Protein AF-A0A7S3P8G2-F1 (afdb_monomer_lite)

Organism: NCBI:txid265554

Sequence (188 aa):
MFYLLSFLLLAFAVLSEARMPFFGKRKEYTPLVFFTVPKGLMPECDAVEKAVRDVEKELGVRVERLDILRNPTAEAAMSLLTNKSPPFLYHRESCQTVHIPPATGEASAASVVPTYVDKDRLRAWATGRYLSPQVGKAKVKPPQVISQDGTAMEQDELLEDLSLTPLQRKGKEAIKERTEKRANNKKS

Foldseek 3Di:
DPVVVVVVVVVVVVVVPCPPPPPPPDPDDAQKEWEAAPPPPDVLRVLVVVLLVVLCVVVVGDYHYDHVVVDVVSVVVVVVLDPDDDRKMAGNPLRDIDDQDDPDDPDDPPDPPDRDDDSVQSNCSNVSHDDDDCPDPPPPVPPPPPCPVDPPVVVVVVVVCVVDDPVVNVVVVVVVVVVVVVVVVVVD

Structure (mmCIF, N/CA/C/O backbone):
data_AF-A0A7S3P8G2-F1
#
_entry.id   AF-A0A7S3P8G2-F1
#
loop_
_atom_site.group_PDB
_atom_site.id
_atom_site.type_symbol
_atom_site.label_atom_id
_atom_site.label_alt_id
_atom_site.label_comp_id
_atom_site.label_asym_id
_atom_site.label_entity_id
_atom_site.label_seq_id
_atom_site.pdbx_PDB_ins_code
_atom_site.Cartn_x
_atom_site.Cartn_y
_atom_site.Cartn_z
_atom_site.occupancy
_atom_site.B_iso_or_equiv
_atom_site.auth_seq_id
_atom_site.auth_comp_id
_atom_site.auth_asym_id
_atom_site.auth_atom_id
_atom_site.pdbx_PDB_model_num
ATOM 1 N N . MET A 1 1 ? -5.278 8.373 -66.369 1.00 56.53 1 MET A N 1
ATOM 2 C CA . MET A 1 1 ? -6.281 8.006 -65.342 1.00 56.53 1 MET A CA 1
ATOM 3 C C . MET A 1 1 ? -5.742 7.099 -64.220 1.00 56.53 1 MET A C 1
ATOM 5 O O . MET A 1 1 ? -6.484 6.827 -63.291 1.00 56.53 1 MET A O 1
ATOM 9 N N . PHE A 1 2 ? -4.465 6.678 -64.239 1.00 53.38 2 PHE A N 1
ATOM 10 C CA . PHE A 1 2 ? -3.873 5.820 -63.192 1.00 53.38 2 PHE A CA 1
ATOM 11 C C . PHE A 1 2 ? -3.182 6.580 -62.042 1.00 53.38 2 PHE A C 1
ATOM 13 O O . PHE A 1 2 ? -3.038 6.045 -60.949 1.00 53.38 2 PHE A O 1
ATOM 20 N N . TYR A 1 3 ? -2.818 7.851 -62.237 1.00 48.41 3 TYR A N 1
ATOM 21 C CA . TYR A 1 3 ? -2.121 8.645 -61.212 1.00 48.41 3 TYR A CA 1
ATOM 22 C C . TYR A 1 3 ? -3.033 9.166 -60.088 1.00 48.41 3 TYR A C 1
ATOM 24 O O . TYR A 1 3 ? -2.563 9.418 -58.983 1.00 48.41 3 TYR A O 1
ATOM 32 N N . LEU A 1 4 ? -4.342 9.270 -60.336 1.00 53.16 4 LEU A N 1
ATOM 33 C CA . LEU A 1 4 ? -5.310 9.769 -59.350 1.00 53.16 4 LEU A CA 1
ATOM 34 C C . LEU A 1 4 ? -5.660 8.705 -58.292 1.00 53.16 4 LEU A C 1
ATOM 36 O O . LEU A 1 4 ? -5.883 9.038 -57.133 1.00 53.16 4 LEU A O 1
ATOM 40 N N . LEU A 1 5 ? -5.613 7.418 -58.664 1.00 52.50 5 LEU A N 1
ATOM 41 C CA . LEU A 1 5 ? -5.810 6.299 -57.734 1.00 52.50 5 LEU A CA 1
ATOM 42 C C . LEU A 1 5 ? -4.601 6.099 -56.801 1.00 52.50 5 LEU A C 1
ATOM 44 O O . LEU A 1 5 ? -4.766 5.760 -55.632 1.00 52.50 5 LEU A O 1
ATOM 48 N N . SER A 1 6 ? -3.388 6.354 -57.305 1.00 54.91 6 SER A N 1
ATOM 49 C CA . SER A 1 6 ? -2.147 6.238 -56.528 1.00 54.91 6 SER A CA 1
ATOM 50 C C . SER A 1 6 ? -2.045 7.290 -55.422 1.00 54.91 6 SER A C 1
ATOM 52 O O . SER A 1 6 ? -1.529 6.992 -54.348 1.00 54.91 6 SER A O 1
ATOM 54 N N . PHE A 1 7 ? -2.542 8.508 -55.657 1.00 53.94 7 PHE A N 1
ATOM 55 C CA . PHE A 1 7 ? -2.542 9.567 -54.643 1.00 53.94 7 PHE A CA 1
ATOM 56 C C . PHE A 1 7 ? -3.573 9.314 -53.532 1.00 53.94 7 PHE A C 1
ATOM 58 O O . PHE A 1 7 ? -3.319 9.630 -52.371 1.00 53.94 7 PHE A O 1
ATOM 65 N N . LEU A 1 8 ? -4.706 8.680 -53.860 1.00 53.62 8 LEU A N 1
ATOM 66 C CA . LEU A 1 8 ? -5.744 8.338 -52.882 1.00 53.62 8 LEU A CA 1
ATOM 67 C C . LEU A 1 8 ? -5.296 7.220 -51.918 1.00 53.62 8 LEU A C 1
ATOM 69 O O . LEU A 1 8 ? -5.614 7.256 -50.731 1.00 53.62 8 LEU A O 1
ATOM 73 N N . LEU A 1 9 ? -4.519 6.250 -52.410 1.00 52.66 9 LEU A N 1
ATOM 74 C CA . LEU A 1 9 ? -3.970 5.151 -51.605 1.00 52.66 9 LEU A CA 1
ATOM 75 C C . LEU A 1 9 ? -2.827 5.596 -50.678 1.00 52.66 9 LEU A C 1
ATOM 77 O O . LEU A 1 9 ? -2.731 5.104 -49.555 1.00 52.66 9 LEU A O 1
ATOM 81 N N . LEU A 1 10 ? -2.003 6.565 -51.095 1.00 52.03 10 LEU A N 1
ATOM 82 C CA . LEU A 1 10 ? -0.942 7.102 -50.235 1.00 52.03 10 LEU A CA 1
ATOM 83 C C . LEU A 1 10 ? -1.508 7.935 -49.070 1.00 52.03 10 LEU A C 1
ATOM 85 O O . LEU A 1 10 ? -0.966 7.904 -47.967 1.00 52.03 10 LEU A O 1
ATOM 89 N N . ALA A 1 11 ? -2.635 8.625 -49.282 1.00 53.59 11 ALA A N 1
ATOM 90 C CA . ALA A 1 11 ? -3.314 9.372 -48.224 1.00 53.59 11 ALA A CA 1
ATOM 91 C C . ALA A 1 11 ? -3.884 8.450 -47.127 1.00 53.59 11 ALA A C 1
ATOM 93 O O . ALA A 1 11 ? -3.810 8.786 -45.948 1.00 53.59 11 ALA A O 1
ATOM 94 N N . PHE A 1 12 ? -4.380 7.258 -47.481 1.00 50.50 12 PHE A N 1
ATOM 95 C CA . PHE A 1 12 ? -4.864 6.284 -46.494 1.00 50.50 12 PHE A CA 1
ATOM 96 C C . PHE A 1 12 ? -3.740 5.621 -45.684 1.00 50.50 12 PHE A C 1
ATOM 98 O O . PHE A 1 12 ? -3.949 5.294 -44.517 1.00 50.50 12 PHE A O 1
ATOM 105 N N . ALA A 1 13 ? -2.543 5.465 -46.257 1.00 50.56 13 ALA A N 1
ATOM 106 C CA . ALA A 1 13 ? -1.407 4.880 -45.545 1.00 50.56 13 ALA A CA 1
ATOM 107 C C . ALA A 1 13 ? -0.827 5.827 -44.476 1.00 50.56 13 ALA A C 1
ATOM 109 O O . ALA A 1 13 ? -0.497 5.380 -43.380 1.00 50.56 13 ALA A O 1
ATOM 110 N N . VAL A 1 14 ? -0.777 7.139 -44.741 1.00 50.22 14 VAL A N 1
ATOM 111 C CA . VAL A 1 14 ? -0.259 8.133 -43.775 1.00 50.22 14 VAL A CA 1
ATOM 112 C C . VAL A 1 14 ? -1.254 8.413 -42.637 1.00 50.22 14 VAL A C 1
ATOM 114 O O . VAL A 1 14 ? -0.856 8.734 -41.519 1.00 50.22 14 VAL A O 1
ATOM 117 N N . LEU A 1 15 ? -2.556 8.217 -42.866 1.00 47.53 15 LEU A N 1
ATOM 118 C CA . LEU A 1 15 ? -3.582 8.340 -41.823 1.00 47.53 15 LEU A CA 1
ATOM 119 C C . LEU A 1 15 ? -3.613 7.161 -40.836 1.00 47.53 15 LEU A C 1
ATOM 121 O O . LEU A 1 15 ? -4.211 7.291 -39.769 1.00 47.53 15 LEU A O 1
ATOM 125 N N . SER A 1 16 ? -2.950 6.038 -41.138 1.00 48.06 16 SER A N 1
ATOM 126 C CA . SER A 1 16 ? -2.936 4.870 -40.247 1.00 48.06 16 SER A CA 1
ATOM 127 C C . SER A 1 16 ? -1.869 4.934 -39.142 1.00 48.06 16 SER A C 1
ATOM 129 O O . SER A 1 16 ? -1.943 4.154 -38.192 1.00 48.06 16 SER A O 1
ATOM 131 N N . GLU A 1 17 ? -0.915 5.870 -39.215 1.00 48.25 17 GLU A N 1
ATOM 132 C CA . GLU A 1 17 ? 0.069 6.128 -38.146 1.00 48.25 17 GLU A CA 1
ATOM 133 C C . GLU A 1 17 ? -0.311 7.301 -37.233 1.00 48.25 17 GLU A C 1
ATOM 135 O O . GLU A 1 17 ? 0.308 7.513 -36.188 1.00 48.25 17 GLU A O 1
ATOM 140 N N . ALA A 1 18 ? -1.400 8.011 -37.537 1.00 46.69 18 ALA A N 1
ATOM 141 C CA . ALA A 1 18 ? -2.007 8.955 -36.609 1.00 46.69 18 ALA A CA 1
ATOM 142 C C . ALA A 1 18 ? -2.811 8.187 -35.546 1.00 46.69 18 ALA A C 1
ATOM 144 O O . ALA A 1 18 ? -4.042 8.185 -35.523 1.00 46.69 18 ALA A O 1
ATOM 145 N N . ARG A 1 19 ? -2.098 7.508 -34.642 1.00 45.03 19 ARG A N 1
ATOM 146 C CA . ARG A 1 19 ? -2.653 6.933 -33.415 1.00 45.03 19 ARG A CA 1
ATOM 147 C C . ARG A 1 19 ? -3.221 8.089 -32.590 1.00 45.03 19 ARG A C 1
ATOM 149 O O . ARG A 1 19 ? -2.491 8.736 -31.846 1.00 45.03 19 ARG A O 1
ATOM 156 N N . MET A 1 20 ? -4.506 8.397 -32.782 1.00 44.28 20 MET A N 1
ATOM 157 C CA . MET A 1 20 ? -5.179 9.513 -32.119 1.00 44.28 20 MET A CA 1
ATOM 158 C C . MET A 1 20 ? -4.933 9.440 -30.599 1.00 44.28 20 MET A C 1
ATOM 160 O O . MET A 1 20 ? -5.398 8.490 -29.963 1.00 44.28 20 MET A O 1
ATOM 164 N N . PRO A 1 21 ? -4.268 10.433 -29.977 1.00 51.19 21 PRO A N 1
ATOM 165 C CA . PRO A 1 21 ? -4.026 10.440 -28.531 1.00 51.19 21 PRO A CA 1
ATOM 166 C C . PRO A 1 21 ? -5.311 10.667 -27.709 1.00 51.19 21 PRO A C 1
ATOM 168 O O . PRO A 1 21 ? -5.283 10.645 -26.481 1.00 51.19 21 PRO A O 1
ATOM 171 N N . PHE A 1 22 ? -6.457 10.856 -28.371 1.00 49.06 22 PHE A N 1
ATOM 172 C CA . PHE A 1 22 ? -7.716 11.279 -27.758 1.00 49.06 22 PHE A CA 1
ATOM 173 C C . PHE A 1 22 ? -8.642 10.147 -27.290 1.00 49.06 22 PHE A C 1
ATOM 175 O O . PHE A 1 22 ? -9.605 10.423 -26.582 1.00 49.06 22 PHE A O 1
ATOM 182 N N . PHE A 1 23 ? -8.335 8.880 -27.591 1.00 49.91 23 PHE A N 1
ATOM 183 C CA . PHE A 1 23 ? -9.044 7.722 -27.016 1.00 49.91 23 PHE A CA 1
ATOM 184 C C . PHE A 1 23 ? -8.297 7.076 -25.839 1.00 49.91 23 PHE A C 1
ATOM 186 O O . PHE A 1 23 ? -8.595 5.948 -25.438 1.00 49.91 23 PHE A O 1
ATOM 193 N N . GLY A 1 24 ? -7.340 7.788 -25.239 1.00 52.75 24 GLY A N 1
ATOM 194 C CA . GLY A 1 24 ? -6.880 7.447 -23.900 1.00 52.75 24 GLY A CA 1
ATOM 195 C C . GLY A 1 24 ? -8.055 7.616 -22.944 1.00 52.75 24 GLY A C 1
ATOM 196 O O . GLY A 1 24 ? -8.483 8.742 -22.701 1.00 52.75 24 GLY A O 1
ATOM 197 N N . LYS A 1 25 ? -8.607 6.508 -22.428 1.00 60.28 25 LYS A N 1
ATOM 198 C CA . LYS A 1 25 ? -9.563 6.533 -21.312 1.00 60.28 25 LYS A CA 1
ATOM 199 C C . LYS A 1 25 ? -9.013 7.527 -20.293 1.00 60.28 25 LYS A C 1
ATOM 201 O O . LYS A 1 25 ? -7.895 7.324 -19.814 1.00 60.28 25 LYS A O 1
ATOM 206 N N . ARG A 1 26 ? -9.736 8.626 -20.036 1.00 58.56 26 ARG A N 1
ATOM 207 C CA . ARG A 1 26 ? -9.359 9.592 -18.995 1.00 58.56 26 ARG A CA 1
ATOM 208 C C . ARG A 1 26 ? -9.003 8.766 -17.767 1.00 58.56 26 ARG A C 1
ATOM 210 O O . ARG A 1 26 ? -9.791 7.888 -17.414 1.00 58.56 26 ARG A O 1
ATOM 217 N N . LYS A 1 27 ? -7.797 8.953 -17.217 1.00 68.88 27 LYS A N 1
ATOM 218 C CA . LYS A 1 27 ? -7.349 8.200 -16.042 1.00 68.88 27 LYS A CA 1
ATOM 219 C C . LYS A 1 27 ? -8.374 8.456 -14.948 1.00 68.88 27 LYS A C 1
ATOM 221 O O . LYS A 1 27 ? -8.447 9.555 -14.408 1.00 68.88 27 LYS A O 1
ATOM 226 N N . GLU A 1 28 ? -9.235 7.471 -14.744 1.00 80.31 28 GLU A N 1
ATOM 227 C CA . GLU A 1 28 ? -10.268 7.511 -13.731 1.00 80.31 28 GLU A CA 1
ATOM 228 C C . GLU A 1 28 ? -9.546 7.591 -12.395 1.00 80.31 28 GLU A C 1
ATOM 230 O O . GLU A 1 28 ? -8.634 6.804 -12.134 1.00 80.31 28 GLU A O 1
ATOM 235 N N . TYR A 1 29 ? -9.881 8.608 -11.609 1.00 85.94 29 TYR A N 1
ATOM 236 C CA . TYR A 1 29 ? -9.255 8.799 -10.316 1.00 85.94 29 TYR A CA 1
ATOM 237 C C . TYR A 1 29 ? -9.530 7.574 -9.443 1.00 85.94 29 TYR A C 1
ATOM 239 O O . TYR A 1 29 ? -10.685 7.216 -9.218 1.00 85.94 29 TYR A O 1
ATOM 247 N N . THR A 1 30 ? -8.469 6.939 -8.948 1.00 90.06 30 THR A N 1
ATOM 248 C CA . THR A 1 30 ? -8.574 5.855 -7.972 1.00 90.06 30 THR A CA 1
ATOM 249 C C . THR A 1 30 ? -7.897 6.273 -6.672 1.00 90.06 30 THR A C 1
ATOM 251 O O . THR A 1 30 ? -6.741 6.714 -6.702 1.00 90.06 30 THR A O 1
ATOM 254 N N . PRO A 1 31 ? -8.567 6.109 -5.519 1.00 93.38 31 PRO A N 1
ATOM 255 C CA . PRO A 1 31 ? -7.969 6.435 -4.230 1.00 93.38 31 PRO A CA 1
ATOM 256 C C . PRO A 1 31 ? -6.872 5.436 -3.832 1.00 93.38 31 PRO A C 1
ATOM 258 O O . PRO A 1 31 ? -6.008 5.764 -3.023 1.00 93.38 31 PRO A O 1
ATOM 261 N N . LEU A 1 32 ? -6.880 4.232 -4.407 1.00 96.38 32 LEU A N 1
ATOM 262 C CA . LEU A 1 32 ? -5.935 3.162 -4.108 1.00 96.38 32 LEU A CA 1
ATOM 263 C C . LEU A 1 32 ? -4.746 3.201 -5.065 1.00 96.38 32 LEU A C 1
ATOM 265 O O . LEU A 1 32 ? -4.921 3.110 -6.281 1.00 96.38 32 LEU A O 1
ATOM 269 N N . VAL A 1 33 ? -3.542 3.290 -4.504 1.00 96.06 33 VAL A N 1
ATOM 270 C CA . VAL A 1 33 ? -2.281 3.332 -5.246 1.00 96.06 33 VAL A CA 1
ATOM 271 C C . VAL A 1 33 ? -1.364 2.213 -4.763 1.00 96.06 33 VAL A C 1
ATOM 273 O O . VAL A 1 33 ? -1.131 2.057 -3.565 1.00 96.06 33 VAL A O 1
ATOM 276 N N . PHE A 1 34 ? -0.817 1.451 -5.704 1.00 96.19 34 PHE A N 1
ATOM 277 C CA . PHE A 1 34 ? 0.171 0.408 -5.465 1.00 96.19 34 PHE A CA 1
ATOM 278 C C . PHE A 1 34 ? 1.471 0.739 -6.198 1.00 96.19 34 PHE A C 1
ATOM 280 O O . PHE A 1 34 ? 1.532 0.696 -7.428 1.00 96.19 34 PHE A O 1
ATOM 287 N N . PHE A 1 35 ? 2.511 1.055 -5.432 1.00 95.69 35 PHE A N 1
ATOM 288 C CA . PHE A 1 35 ? 3.869 1.236 -5.925 1.00 95.69 35 PHE A CA 1
ATOM 289 C C . PHE A 1 35 ? 4.570 -0.121 -5.996 1.00 95.69 35 PHE A C 1
ATOM 291 O O . PHE A 1 35 ? 4.695 -0.832 -4.993 1.00 95.69 35 PHE A O 1
ATOM 298 N N . THR A 1 36 ? 4.998 -0.480 -7.200 1.00 95.06 36 THR A N 1
ATOM 299 C CA . THR A 1 36 ? 5.516 -1.807 -7.535 1.00 95.06 36 THR A CA 1
ATOM 300 C C . THR A 1 36 ? 6.716 -1.711 -8.476 1.00 95.06 36 THR A C 1
ATOM 302 O O . THR A 1 36 ? 7.110 -0.625 -8.901 1.00 95.06 36 THR A O 1
ATOM 305 N N . VAL A 1 37 ? 7.290 -2.862 -8.804 1.00 94.12 37 VAL A N 1
ATOM 306 C CA . VAL A 1 37 ? 8.362 -3.037 -9.790 1.00 94.12 37 VAL A CA 1
ATOM 307 C C . VAL A 1 37 ? 7.903 -4.021 -10.875 1.00 94.12 37 VAL A C 1
ATOM 309 O O . VAL A 1 37 ? 6.893 -4.712 -10.691 1.00 94.12 37 VAL A O 1
ATOM 312 N N . PRO A 1 38 ? 8.610 -4.126 -12.015 1.00 93.50 38 PRO A N 1
ATOM 313 C CA . PRO A 1 38 ? 8.310 -5.129 -13.023 1.00 93.50 38 PRO A CA 1
ATOM 314 C C . PRO A 1 38 ? 8.306 -6.544 -12.431 1.00 93.50 38 PRO A C 1
ATOM 316 O O . PRO A 1 38 ? 9.123 -6.885 -11.574 1.00 93.50 38 PRO A O 1
ATOM 319 N N . LYS A 1 39 ? 7.396 -7.382 -12.933 1.00 90.81 39 LYS A N 1
ATOM 320 C CA . LYS A 1 39 ? 7.248 -8.775 -12.491 1.00 90.81 39 LYS A CA 1
ATOM 321 C C . LYS A 1 39 ? 8.555 -9.550 -12.610 1.00 90.81 39 LYS A C 1
ATOM 323 O O . LYS A 1 39 ? 9.276 -9.382 -13.594 1.00 90.81 39 LYS A O 1
ATOM 328 N N . GLY A 1 40 ? 8.819 -10.426 -11.646 1.00 88.25 40 GLY A N 1
ATOM 329 C CA . GLY A 1 40 ? 10.033 -11.238 -11.595 1.00 88.25 40 GLY A CA 1
ATOM 330 C C . GLY A 1 40 ? 11.273 -10.507 -11.077 1.00 88.25 40 GLY A C 1
ATOM 331 O O . GLY A 1 40 ? 12.301 -11.153 -10.900 1.00 88.25 40 GLY A O 1
ATOM 332 N N . LEU A 1 41 ? 11.196 -9.196 -10.811 1.00 88.69 41 LEU A N 1
ATOM 333 C CA . LEU A 1 41 ? 12.306 -8.444 -10.219 1.00 88.69 41 LEU A CA 1
ATOM 334 C C . LEU A 1 41 ? 12.311 -8.537 -8.688 1.00 88.69 41 LEU A C 1
ATOM 336 O O . LEU A 1 41 ? 13.376 -8.660 -8.092 1.00 88.69 41 LEU A O 1
ATOM 340 N N . MET A 1 42 ? 11.131 -8.513 -8.057 1.00 87.69 42 MET A N 1
ATOM 341 C CA . MET A 1 42 ? 10.971 -8.707 -6.611 1.00 87.69 42 MET A CA 1
ATOM 342 C C . MET A 1 42 ? 9.826 -9.689 -6.325 1.00 87.69 42 MET A C 1
ATOM 344 O O . MET A 1 42 ? 8.670 -9.361 -6.624 1.00 87.69 42 MET A O 1
ATOM 348 N N . PRO A 1 43 ? 10.099 -10.865 -5.729 1.00 87.94 43 PRO A N 1
ATOM 349 C CA . PRO A 1 43 ? 9.065 -11.857 -5.430 1.00 87.94 43 PRO A CA 1
ATOM 350 C C . PRO A 1 43 ? 8.024 -11.335 -4.429 1.00 87.94 43 PRO A C 1
ATOM 352 O O . PRO A 1 43 ? 6.855 -11.721 -4.496 1.00 87.94 43 PRO A O 1
ATOM 355 N N . GLU A 1 44 ? 8.406 -10.410 -3.545 1.00 88.62 44 GLU A N 1
ATOM 356 C CA . GLU A 1 44 ? 7.493 -9.741 -2.620 1.00 88.62 44 GLU A CA 1
ATOM 357 C C . GLU A 1 44 ? 6.451 -8.924 -3.387 1.00 88.62 44 GLU A C 1
ATOM 359 O O . GLU A 1 44 ? 5.263 -8.991 -3.081 1.00 88.62 44 GLU A O 1
ATOM 364 N N . CYS A 1 45 ? 6.868 -8.185 -4.421 1.00 91.25 45 CYS A N 1
ATOM 365 C CA . CYS A 1 45 ? 5.949 -7.392 -5.237 1.00 91.25 45 CYS A CA 1
ATOM 366 C C . CYS A 1 45 ? 4.959 -8.279 -5.994 1.00 91.25 45 CYS A C 1
ATOM 368 O O . CYS A 1 45 ? 3.777 -7.943 -6.063 1.00 91.25 45 CYS A O 1
ATOM 370 N N . ASP A 1 46 ? 5.405 -9.432 -6.497 1.00 91.88 46 ASP A N 1
ATOM 371 C CA . ASP A 1 46 ? 4.540 -10.396 -7.183 1.00 91.88 46 ASP A CA 1
ATOM 372 C C . ASP A 1 46 ? 3.525 -11.050 -6.227 1.00 91.88 46 ASP A C 1
ATOM 374 O O . ASP A 1 46 ? 2.348 -11.215 -6.574 1.00 91.88 46 ASP A O 1
ATOM 378 N N . ALA A 1 47 ? 3.944 -11.374 -4.999 1.00 91.12 47 ALA A N 1
ATOM 379 C CA . ALA A 1 47 ? 3.057 -11.895 -3.960 1.00 91.12 47 ALA A CA 1
ATOM 380 C C . ALA A 1 47 ? 1.979 -10.870 -3.567 1.00 91.12 47 ALA A C 1
ATOM 382 O O . ALA A 1 47 ? 0.794 -11.207 -3.472 1.00 91.12 47 ALA A O 1
ATOM 383 N N . VAL A 1 48 ? 2.376 -9.607 -3.394 1.00 93.00 48 VAL A N 1
ATOM 384 C CA . VAL A 1 48 ? 1.460 -8.506 -3.070 1.00 93.00 48 VAL A CA 1
ATOM 385 C C . VAL A 1 48 ? 0.528 -8.199 -4.235 1.00 93.00 48 VAL A C 1
ATOM 387 O O . VAL A 1 48 ? -0.673 -8.078 -4.021 1.00 93.00 48 VAL A O 1
ATOM 390 N N . GLU A 1 49 ? 1.024 -8.167 -5.472 1.00 94.75 49 GLU A N 1
ATOM 391 C CA . GLU A 1 49 ? 0.212 -7.985 -6.682 1.00 94.75 49 GLU A CA 1
ATOM 392 C C . GLU A 1 49 ? -0.878 -9.060 -6.792 1.00 94.75 49 GLU A C 1
ATOM 394 O O . GLU A 1 49 ? -2.020 -8.755 -7.145 1.00 94.75 49 GLU A O 1
ATOM 399 N N . LYS A 1 50 ? -0.562 -10.318 -6.457 1.00 94.44 50 LYS A N 1
ATOM 400 C CA . LYS A 1 50 ? -1.560 -11.395 -6.410 1.00 94.44 50 LYS A CA 1
ATOM 401 C C . LYS A 1 50 ? -2.631 -11.120 -5.351 1.00 94.44 50 LYS A C 1
ATOM 403 O O . LYS A 1 50 ? -3.816 -11.225 -5.654 1.00 94.44 50 LYS A O 1
ATOM 408 N N . ALA A 1 51 ? -2.233 -10.734 -4.141 1.00 94.00 51 ALA A N 1
ATOM 409 C CA . ALA A 1 51 ? -3.171 -10.438 -3.063 1.00 94.00 51 ALA A CA 1
ATOM 410 C C . ALA A 1 51 ? -4.039 -9.198 -3.355 1.00 94.00 51 ALA A C 1
ATOM 412 O O . ALA A 1 51 ? -5.240 -9.216 -3.099 1.00 94.00 51 ALA A O 1
ATOM 413 N N . VAL A 1 52 ? -3.467 -8.150 -3.954 1.00 95.38 52 VAL A N 1
ATOM 414 C CA . VAL A 1 52 ? -4.195 -6.947 -4.383 1.00 95.38 52 VAL A CA 1
ATOM 415 C C . VAL A 1 52 ? -5.229 -7.293 -5.454 1.00 95.38 52 VAL A C 1
ATOM 417 O O . VAL A 1 52 ? -6.363 -6.837 -5.360 1.00 95.38 52 VAL A O 1
ATOM 420 N N . ARG A 1 53 ? -4.892 -8.149 -6.430 1.00 96.44 53 ARG A N 1
ATOM 421 C CA . ARG A 1 53 ? -5.857 -8.625 -7.440 1.00 96.44 53 ARG A CA 1
ATOM 422 C C . ARG A 1 53 ? -7.023 -9.396 -6.830 1.00 96.44 53 ARG A C 1
ATOM 424 O O . ARG A 1 53 ? -8.140 -9.281 -7.329 1.00 96.44 53 ARG A O 1
ATOM 431 N N . ASP A 1 54 ? -6.771 -10.200 -5.798 1.00 95.88 54 ASP A N 1
ATOM 432 C CA . ASP A 1 54 ? -7.837 -10.902 -5.077 1.00 95.88 54 ASP A CA 1
ATOM 433 C C . ASP A 1 54 ? -8.789 -9.885 -4.422 1.00 95.88 54 ASP A C 1
ATOM 435 O O . ASP A 1 54 ? -10.002 -9.994 -4.583 1.00 95.88 54 ASP A O 1
ATOM 439 N N . VAL A 1 55 ? -8.245 -8.851 -3.767 1.00 95.19 55 VAL A N 1
ATOM 440 C CA . VAL A 1 55 ? -9.028 -7.789 -3.106 1.00 95.19 55 VAL A CA 1
ATOM 441 C C . VAL A 1 55 ? -9.781 -6.903 -4.108 1.00 95.19 55 VAL A C 1
ATOM 443 O O . VAL A 1 55 ? -10.937 -6.566 -3.867 1.00 95.19 55 VAL A O 1
ATOM 446 N N . GLU A 1 56 ? -9.181 -6.561 -5.253 1.00 95.06 56 GLU A N 1
ATOM 447 C CA . GLU A 1 56 ? -9.860 -5.833 -6.339 1.00 95.06 56 GLU A CA 1
ATOM 448 C C . GLU A 1 56 ? -11.094 -6.589 -6.841 1.00 95.06 56 GLU A C 1
ATOM 450 O O . GLU A 1 56 ? -12.148 -5.989 -7.044 1.00 95.06 56 GLU A O 1
ATOM 455 N N . LYS A 1 57 ? -10.976 -7.912 -7.015 1.00 96.50 57 LYS A N 1
ATOM 456 C CA . LYS A 1 57 ? -12.098 -8.766 -7.427 1.00 96.50 57 LYS A CA 1
ATOM 457 C C . LYS A 1 57 ? -13.154 -8.895 -6.335 1.00 96.50 57 LYS A C 1
ATOM 459 O O . LYS A 1 57 ? -14.336 -8.882 -6.651 1.00 96.50 57 LYS A O 1
ATOM 464 N N . GLU A 1 58 ? -12.728 -9.039 -5.081 1.00 95.81 58 GLU A N 1
ATOM 465 C CA . GLU A 1 58 ? -13.620 -9.197 -3.929 1.00 95.81 58 GLU A CA 1
ATOM 466 C C . GLU A 1 58 ? -14.463 -7.937 -3.683 1.00 95.81 58 GLU A C 1
ATOM 468 O O . GLU A 1 58 ? -15.664 -8.037 -3.453 1.00 95.81 58 GLU A O 1
ATOM 473 N N . LEU A 1 59 ? -13.846 -6.754 -3.756 1.00 94.00 59 LEU A N 1
ATOM 474 C CA . LEU A 1 59 ? -14.492 -5.481 -3.422 1.00 94.00 59 LEU A CA 1
ATOM 475 C C . LEU A 1 59 ? -14.992 -4.696 -4.645 1.00 94.00 59 LEU A C 1
ATOM 477 O O . LEU A 1 59 ? -15.646 -3.670 -4.481 1.00 94.00 59 LEU A O 1
ATOM 481 N N . GLY A 1 60 ? -14.666 -5.131 -5.866 1.00 93.12 60 GLY A N 1
ATOM 482 C CA . GLY A 1 60 ? -15.018 -4.414 -7.096 1.00 93.12 60 GLY A CA 1
ATOM 483 C C . GLY A 1 60 ? -14.317 -3.057 -7.247 1.00 93.12 60 GLY A C 1
ATOM 484 O O . GLY A 1 60 ? -14.802 -2.188 -7.969 1.00 93.12 60 GLY A O 1
ATOM 485 N N . VAL A 1 61 ? -13.188 -2.858 -6.561 1.00 92.75 61 VAL A N 1
ATOM 486 C CA . VAL A 1 61 ? -12.403 -1.614 -6.590 1.00 92.75 61 VAL A CA 1
ATOM 487 C C . VAL A 1 61 ? -11.281 -1.692 -7.622 1.00 92.75 61 VAL A C 1
ATOM 489 O O . VAL A 1 61 ? -10.841 -2.774 -8.009 1.00 92.75 61 VAL A O 1
ATOM 492 N N . ARG A 1 62 ? -10.786 -0.532 -8.063 1.00 93.38 62 ARG A N 1
ATOM 493 C CA . ARG A 1 62 ? -9.615 -0.430 -8.944 1.00 93.38 62 ARG A CA 1
ATOM 494 C C . ARG A 1 62 ? -8.424 0.141 -8.191 1.00 93.38 62 ARG A C 1
ATOM 496 O O . ARG A 1 62 ? -8.566 1.139 -7.487 1.00 93.38 62 ARG A O 1
ATOM 503 N N . VAL A 1 63 ? -7.256 -0.458 -8.397 1.00 95.44 63 VAL A N 1
ATOM 504 C CA . VAL A 1 63 ? -5.982 0.013 -7.851 1.00 95.44 63 VAL A CA 1
ATOM 505 C C . VAL A 1 63 ? -5.090 0.527 -8.976 1.00 95.44 63 VAL A C 1
ATOM 507 O O . VAL A 1 63 ? -4.789 -0.186 -9.941 1.00 95.44 63 VAL A O 1
ATOM 510 N N . GLU A 1 64 ? -4.632 1.771 -8.840 1.00 95.00 64 GLU A N 1
ATOM 511 C CA . GLU A 1 64 ? -3.632 2.358 -9.728 1.00 95.00 64 GLU A CA 1
ATOM 512 C C . GLU A 1 64 ? -2.257 1.772 -9.412 1.00 95.00 64 GLU A C 1
ATOM 514 O O . GLU A 1 64 ? -1.751 1.888 -8.298 1.00 95.00 64 GLU A O 1
ATOM 519 N N . ARG A 1 65 ? -1.649 1.132 -10.410 1.00 95.50 65 ARG A N 1
ATOM 520 C CA . ARG A 1 65 ? -0.326 0.514 -10.299 1.00 95.50 65 ARG A CA 1
ATOM 521 C C . ARG A 1 65 ? 0.720 1.451 -10.869 1.00 95.50 65 ARG A C 1
ATOM 523 O O . ARG A 1 65 ? 0.654 1.808 -12.046 1.00 95.50 65 ARG A O 1
ATOM 530 N N . LEU A 1 66 ? 1.684 1.818 -10.040 1.00 95.12 66 LEU A N 1
ATOM 531 C CA . LEU A 1 66 ? 2.776 2.705 -10.394 1.00 95.12 66 LEU A CA 1
ATOM 532 C C . LEU A 1 66 ? 4.091 1.934 -10.313 1.00 95.12 66 LEU A C 1
ATOM 534 O O . LEU A 1 66 ? 4.540 1.557 -9.235 1.00 95.12 66 LEU A O 1
ATOM 538 N N . ASP A 1 67 ? 4.682 1.676 -11.476 1.00 95.12 67 ASP A N 1
ATOM 539 C CA . ASP A 1 67 ? 5.987 1.028 -11.586 1.00 95.12 67 ASP A CA 1
ATOM 540 C C . ASP A 1 67 ? 7.087 2.071 -11.382 1.00 95.12 67 ASP A C 1
ATOM 542 O O . ASP A 1 67 ? 7.261 2.960 -12.221 1.00 95.12 67 ASP A O 1
ATOM 546 N N . ILE A 1 68 ? 7.806 1.974 -10.265 1.00 95.25 68 ILE A N 1
ATOM 547 C CA . ILE A 1 68 ? 8.815 2.972 -9.895 1.00 95.25 68 ILE A CA 1
ATOM 548 C C . ILE A 1 68 ? 10.056 2.917 -10.788 1.00 95.25 68 ILE A C 1
ATOM 550 O O . ILE A 1 68 ? 10.705 3.936 -10.973 1.00 95.25 68 ILE A O 1
ATOM 554 N N . LEU A 1 69 ? 10.370 1.763 -11.389 1.00 93.62 69 LEU A N 1
ATOM 555 C CA . LEU A 1 69 ? 11.544 1.631 -12.256 1.00 93.62 69 LEU A CA 1
ATOM 556 C C . LEU A 1 69 ? 11.262 2.135 -13.671 1.00 93.62 69 LEU A C 1
ATOM 558 O O . LEU A 1 69 ? 12.171 2.557 -14.380 1.00 93.62 69 LEU A O 1
ATOM 562 N N . ARG A 1 70 ? 9.999 2.078 -14.104 1.00 94.31 70 ARG A N 1
ATOM 563 C CA . ARG A 1 70 ? 9.585 2.553 -15.433 1.00 94.31 70 ARG A CA 1
ATOM 564 C C . ARG A 1 70 ? 9.114 4.001 -15.442 1.00 94.31 70 ARG A C 1
ATOM 566 O O . ARG A 1 70 ? 9.098 4.610 -16.509 1.00 94.31 70 ARG A O 1
ATOM 573 N N . ASN A 1 71 ? 8.679 4.536 -14.302 1.00 93.75 71 ASN A N 1
ATOM 574 C CA . ASN A 1 71 ? 8.116 5.876 -14.207 1.00 93.75 71 ASN A CA 1
ATOM 575 C C . ASN A 1 71 ? 8.833 6.708 -13.123 1.00 93.75 71 ASN A C 1
ATOM 577 O O . ASN A 1 71 ? 8.527 6.546 -11.940 1.00 93.75 71 ASN A O 1
ATOM 581 N N . PRO A 1 72 ? 9.698 7.668 -13.502 1.00 93.81 72 PRO A N 1
ATOM 582 C CA . PRO A 1 72 ? 10.436 8.484 -12.534 1.00 93.81 72 PRO A CA 1
ATOM 583 C C . PRO A 1 72 ? 9.51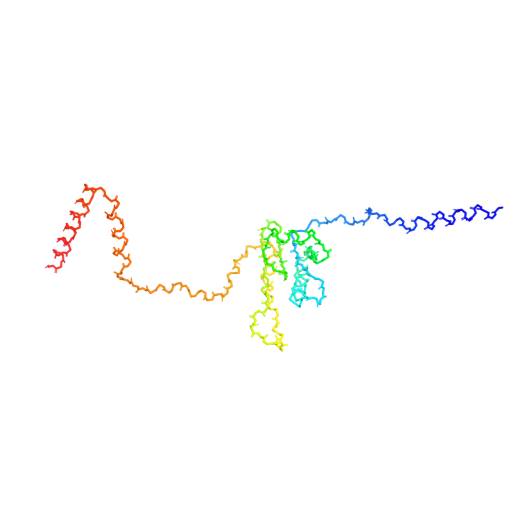4 9.373 -11.686 1.00 93.81 72 PRO A C 1
ATOM 585 O O . PRO A 1 72 ? 9.826 9.703 -10.547 1.00 93.81 72 PRO A O 1
ATOM 588 N N . THR A 1 73 ? 8.332 9.739 -12.194 1.00 94.94 73 THR A N 1
ATOM 589 C CA . THR A 1 73 ? 7.338 10.476 -11.402 1.00 94.94 73 THR A CA 1
ATOM 590 C C . THR A 1 73 ? 6.746 9.604 -10.295 1.00 94.94 73 THR A C 1
ATOM 592 O O . THR A 1 73 ? 6.442 10.110 -9.218 1.00 94.94 73 THR A O 1
ATOM 595 N N . ALA A 1 74 ? 6.588 8.298 -10.537 1.00 93.88 74 ALA A N 1
ATOM 596 C CA . ALA A 1 74 ? 6.135 7.362 -9.512 1.00 93.88 74 ALA A CA 1
ATOM 597 C C . ALA A 1 74 ? 7.191 7.177 -8.419 1.00 93.88 74 ALA A C 1
ATOM 599 O O . ALA A 1 74 ? 6.847 7.183 -7.242 1.00 93.88 74 ALA A O 1
ATOM 600 N N . GLU A 1 75 ? 8.461 7.062 -8.805 1.00 93.94 75 GLU A N 1
ATOM 601 C CA . GLU A 1 75 ? 9.583 7.019 -7.868 1.00 93.94 75 GLU A CA 1
ATOM 602 C C . GLU A 1 75 ? 9.635 8.285 -7.003 1.00 93.94 75 GLU A C 1
ATOM 604 O O . GLU A 1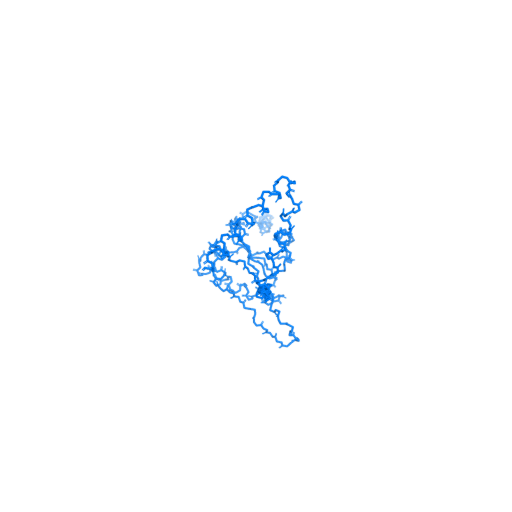 75 ? 9.623 8.193 -5.778 1.00 93.94 75 GLU A O 1
ATOM 609 N N . ALA A 1 76 ? 9.601 9.470 -7.620 1.00 94.12 76 ALA A N 1
ATOM 610 C CA . ALA A 1 76 ? 9.600 10.737 -6.894 1.00 94.12 76 ALA A CA 1
ATOM 611 C C . ALA A 1 76 ? 8.402 10.853 -5.934 1.00 94.12 76 ALA A C 1
ATOM 613 O O . ALA A 1 76 ? 8.567 11.255 -4.784 1.00 94.12 76 ALA A O 1
ATOM 614 N N . ALA A 1 77 ? 7.201 10.460 -6.375 1.00 92.94 77 ALA A N 1
ATOM 615 C CA . ALA A 1 77 ? 6.014 10.451 -5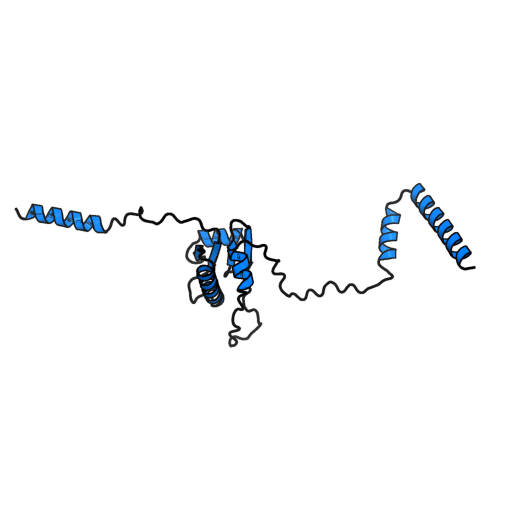.525 1.00 92.94 77 ALA A CA 1
ATOM 616 C C . ALA A 1 77 ? 6.156 9.478 -4.344 1.00 92.94 77 ALA A C 1
ATOM 618 O O . ALA A 1 77 ? 5.785 9.823 -3.225 1.00 92.94 77 ALA A O 1
ATOM 619 N N . MET A 1 78 ? 6.714 8.284 -4.569 1.00 92.44 78 MET A N 1
ATOM 620 C CA . MET A 1 78 ? 6.971 7.320 -3.499 1.00 92.44 78 MET A CA 1
ATOM 621 C C . MET A 1 78 ? 7.963 7.884 -2.478 1.00 92.44 78 MET A C 1
ATOM 623 O O . MET A 1 78 ? 7.673 7.837 -1.287 1.00 92.44 78 MET A O 1
ATOM 627 N N . SER A 1 79 ? 9.066 8.481 -2.938 1.00 92.06 79 SER A N 1
ATOM 628 C CA . SER A 1 79 ? 10.098 9.083 -2.083 1.00 92.06 79 SER A CA 1
ATOM 629 C C . SER A 1 79 ? 9.570 10.234 -1.221 1.00 92.06 79 SER A C 1
ATOM 631 O O . SER A 1 79 ? 10.040 10.437 -0.106 1.00 92.06 79 SER A O 1
ATOM 633 N N . LEU A 1 80 ? 8.567 10.978 -1.701 1.00 92.62 80 LEU A N 1
ATOM 634 C CA . LEU A 1 80 ? 7.890 12.006 -0.903 1.00 92.62 80 LEU A CA 1
ATOM 635 C C . LEU A 1 80 ? 6.964 11.411 0.169 1.00 92.62 80 LEU A C 1
ATOM 637 O O . LEU A 1 80 ? 6.775 12.014 1.223 1.00 92.62 80 LEU A O 1
ATOM 641 N N . LEU A 1 81 ? 6.366 10.248 -0.100 1.00 90.56 81 LEU A N 1
ATOM 642 C CA . LEU A 1 81 ? 5.433 9.586 0.814 1.00 90.56 81 LEU A CA 1
ATOM 643 C C . LEU A 1 81 ? 6.147 8.716 1.855 1.00 90.56 81 LEU A C 1
ATOM 645 O O . LEU A 1 81 ? 5.631 8.517 2.957 1.00 90.56 81 LEU A O 1
ATOM 649 N N . THR A 1 82 ? 7.297 8.135 1.510 1.00 88.38 82 THR A N 1
ATOM 650 C CA . THR A 1 82 ? 8.001 7.186 2.369 1.00 88.38 82 THR A CA 1
ATOM 651 C C . THR A 1 82 ? 9.473 7.018 1.990 1.00 88.38 82 THR A C 1
ATOM 653 O O . THR A 1 82 ? 9.847 7.111 0.829 1.00 88.38 82 THR A O 1
ATOM 656 N N . ASN A 1 83 ? 10.295 6.651 2.975 1.00 86.69 83 ASN A N 1
ATOM 657 C CA . ASN A 1 83 ? 11.690 6.232 2.771 1.00 86.69 83 ASN A CA 1
ATOM 658 C C . ASN A 1 83 ? 11.828 4.705 2.600 1.00 86.69 83 ASN A C 1
ATOM 660 O O . ASN A 1 83 ? 12.911 4.151 2.781 1.00 86.69 83 ASN A O 1
ATOM 664 N N . LYS A 1 84 ? 10.717 3.996 2.365 1.00 84.88 84 LYS A N 1
ATOM 665 C CA . LYS A 1 84 ? 10.676 2.531 2.276 1.00 84.88 84 LYS A CA 1
ATOM 666 C C . LYS A 1 84 ? 10.749 2.054 0.828 1.00 84.88 84 LYS A C 1
ATOM 668 O O . LYS A 1 84 ? 10.338 2.760 -0.088 1.00 84.88 84 LYS A O 1
ATOM 673 N N . SER A 1 85 ? 11.238 0.831 0.640 1.00 86.75 85 SER A N 1
ATOM 674 C CA . SER A 1 85 ? 11.256 0.160 -0.660 1.00 86.75 85 SER A CA 1
ATOM 675 C C . SER A 1 85 ? 9.865 -0.373 -1.038 1.00 86.75 85 SER A C 1
ATOM 677 O O . SER A 1 85 ? 9.047 -0.637 -0.149 1.00 86.75 85 SER A O 1
ATOM 679 N N . PRO A 1 86 ? 9.585 -0.591 -2.336 1.00 89.31 86 PRO A N 1
ATOM 680 C CA . PRO A 1 86 ? 8.437 -1.396 -2.745 1.00 89.31 86 PRO A CA 1
ATOM 681 C C . PRO A 1 86 ? 8.561 -2.834 -2.188 1.00 89.31 86 PRO A C 1
ATOM 683 O O . PRO A 1 86 ? 9.676 -3.278 -1.896 1.00 89.31 86 PRO A O 1
ATOM 686 N N . PRO A 1 87 ? 7.454 -3.588 -2.055 1.00 91.75 87 PRO A N 1
ATOM 687 C CA . PRO A 1 87 ? 6.075 -3.208 -2.372 1.00 91.75 87 PRO A CA 1
ATOM 688 C C . PRO A 1 87 ? 5.465 -2.235 -1.351 1.00 91.75 87 PRO A C 1
ATOM 690 O O . PRO A 1 87 ? 5.508 -2.464 -0.140 1.00 91.75 87 PRO A O 1
ATOM 693 N N . PHE A 1 88 ? 4.831 -1.171 -1.853 1.00 92.31 88 PHE A N 1
ATOM 694 C CA . PHE A 1 88 ? 4.251 -0.114 -1.022 1.00 92.31 88 PHE A CA 1
ATOM 695 C C . PHE A 1 88 ? 2.845 0.267 -1.491 1.00 92.31 88 PHE A C 1
ATOM 697 O O . PHE A 1 88 ? 2.608 0.535 -2.668 1.00 92.31 88 PHE A O 1
ATOM 704 N N . LEU A 1 89 ? 1.897 0.294 -0.558 1.00 94.44 89 LEU A N 1
ATOM 705 C CA . LEU A 1 89 ? 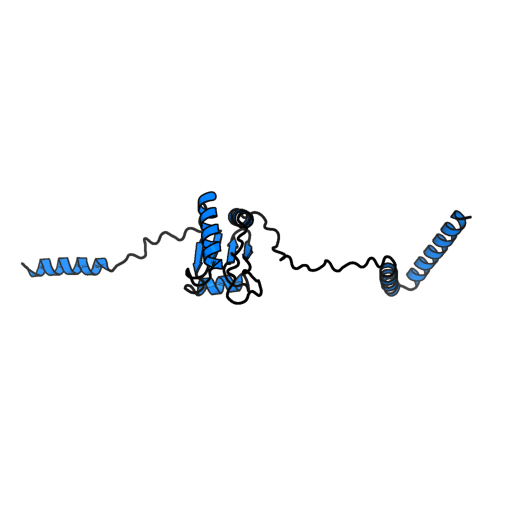0.492 0.584 -0.827 1.00 94.44 89 LEU A CA 1
ATOM 706 C C . LEU A 1 89 ? 0.095 1.877 -0.126 1.00 94.44 89 LEU A C 1
ATOM 708 O O . LEU A 1 89 ? 0.374 2.059 1.060 1.00 94.44 89 LEU A O 1
ATOM 712 N N . TYR A 1 90 ? -0.595 2.749 -0.850 1.00 95.06 90 TYR A N 1
ATOM 713 C CA . TYR A 1 90 ? -1.023 4.054 -0.373 1.00 95.06 90 TYR A CA 1
ATOM 714 C C . TYR A 1 90 ? -2.497 4.285 -0.692 1.00 95.06 90 TYR A C 1
ATOM 716 O O . TYR A 1 90 ? -2.964 3.990 -1.791 1.00 95.06 90 TYR A O 1
ATOM 724 N N . HIS A 1 91 ? -3.240 4.789 0.287 1.00 95.50 91 HIS A N 1
ATOM 725 C CA . HIS A 1 91 ? -4.617 5.227 0.111 1.00 95.50 91 HIS A CA 1
ATOM 726 C C . HIS A 1 91 ? -4.667 6.755 0.155 1.00 95.50 91 HIS A C 1
ATOM 728 O O . HIS A 1 91 ? -4.372 7.348 1.189 1.00 95.50 91 HIS A O 1
ATOM 734 N N . ARG A 1 92 ? -5.078 7.391 -0.946 1.00 93.62 92 ARG A N 1
ATOM 735 C CA . ARG A 1 92 ? -5.076 8.854 -1.108 1.00 93.62 92 ARG A CA 1
ATOM 736 C C . ARG A 1 92 ? -5.997 9.565 -0.117 1.00 93.62 92 ARG A C 1
ATOM 738 O O . ARG A 1 92 ? -5.557 10.502 0.527 1.00 93.62 92 ARG A O 1
ATOM 745 N N . GLU A 1 93 ? -7.230 9.081 0.065 1.00 92.12 93 GLU A N 1
ATOM 746 C CA . GLU A 1 93 ? -8.201 9.778 0.936 1.00 92.12 93 GLU A CA 1
ATOM 747 C C . GLU A 1 93 ? -7.873 9.667 2.429 1.00 92.12 93 GLU A C 1
ATOM 749 O O . GLU A 1 93 ? -7.932 10.647 3.161 1.00 92.12 93 GLU A O 1
ATOM 754 N N . SER A 1 94 ? -7.529 8.467 2.906 1.00 90.94 94 SER A N 1
ATOM 755 C CA . SER A 1 94 ? -7.202 8.243 4.316 1.00 90.94 94 SER A CA 1
ATOM 756 C C . SER A 1 94 ? -5.738 8.545 4.651 1.00 90.94 94 SER A C 1
ATOM 758 O O . SER A 1 94 ? -5.354 8.448 5.815 1.00 90.94 94 SER A O 1
ATOM 760 N N . CYS A 1 95 ? -4.911 8.867 3.649 1.00 91.38 95 CYS A N 1
ATOM 761 C CA . CYS A 1 95 ? -3.457 9.025 3.751 1.00 91.38 95 CYS A CA 1
ATOM 762 C C . CYS A 1 95 ? -2.739 7.829 4.401 1.00 91.38 95 CYS A C 1
ATOM 764 O O . CYS A 1 95 ? -1.630 7.961 4.923 1.00 91.38 95 CYS A O 1
ATOM 766 N N . GLN A 1 96 ? -3.358 6.649 4.390 1.00 90.25 96 GLN A N 1
ATOM 767 C CA . GLN A 1 96 ? -2.808 5.470 5.041 1.00 90.25 96 GLN A CA 1
ATOM 768 C C . GLN A 1 96 ? -1.832 4.738 4.139 1.00 90.25 96 GLN A C 1
ATOM 770 O O . GLN A 1 96 ? -1.993 4.670 2.918 1.00 90.25 96 GLN A O 1
ATOM 775 N N . THR A 1 97 ? -0.841 4.127 4.779 1.00 90.12 97 THR A N 1
ATOM 776 C CA . THR A 1 97 ? 0.182 3.336 4.110 1.00 90.12 97 THR A CA 1
ATOM 777 C C . THR A 1 97 ? 0.182 1.907 4.630 1.00 90.12 97 THR A C 1
ATOM 779 O O . THR A 1 97 ? 0.035 1.652 5.830 1.00 90.12 97 THR A O 1
ATOM 782 N N . VAL A 1 98 ? 0.366 0.954 3.721 1.00 89.50 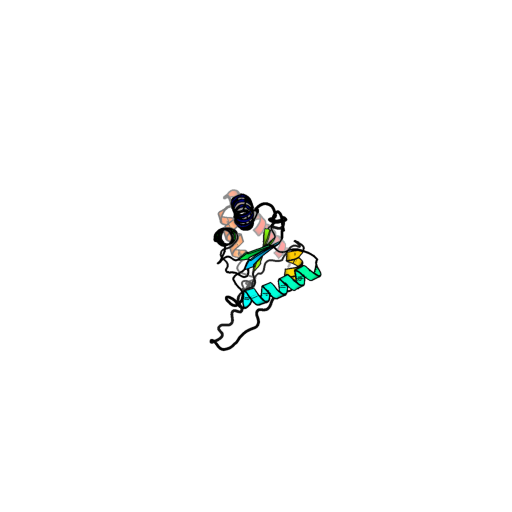98 VAL A N 1
ATOM 783 C CA . VAL A 1 98 ? 0.656 -0.436 4.067 1.00 89.50 98 VAL A CA 1
ATOM 784 C C . VAL A 1 98 ? 2.010 -0.786 3.495 1.00 89.50 98 VAL A C 1
ATOM 786 O O . VAL A 1 98 ? 2.231 -0.743 2.286 1.00 89.50 98 VAL A O 1
ATOM 789 N N . HIS A 1 99 ? 2.915 -1.130 4.403 1.00 84.38 99 HIS A N 1
ATOM 790 C CA . HIS A 1 99 ? 4.207 -1.678 4.055 1.00 84.38 99 HIS A CA 1
ATOM 791 C C . HIS A 1 99 ? 4.176 -3.177 4.307 1.00 84.38 99 HIS A C 1
ATOM 793 O O . HIS A 1 99 ? 3.690 -3.644 5.339 1.00 84.38 99 HIS A O 1
ATOM 799 N N . ILE A 1 100 ? 4.706 -3.937 3.364 1.00 80.06 100 ILE A N 1
ATOM 800 C CA . ILE A 1 100 ? 4.850 -5.373 3.532 1.00 80.06 100 ILE A CA 1
ATOM 801 C C . ILE A 1 100 ? 6.344 -5.589 3.699 1.00 80.06 100 ILE A C 1
ATOM 803 O O . ILE A 1 100 ? 7.087 -5.375 2.743 1.00 80.06 100 ILE A O 1
ATOM 807 N N . PRO A 1 101 ? 6.809 -5.866 4.934 1.00 68.75 101 PRO A N 1
ATOM 808 C CA . PRO A 1 101 ? 8.228 -6.034 5.164 1.00 68.75 101 PRO A CA 1
ATOM 809 C C . PRO A 1 101 ? 8.752 -7.156 4.266 1.00 68.75 101 PRO A C 1
ATOM 811 O O . PRO A 1 101 ? 8.043 -8.152 4.074 1.00 68.75 101 PRO A O 1
ATOM 814 N N . PRO A 1 102 ? 9.976 -7.010 3.730 1.00 64.75 102 PRO A N 1
ATOM 815 C CA . PRO A 1 102 ? 10.640 -8.135 3.097 1.00 64.75 102 PRO A CA 1
ATOM 816 C C . PRO A 1 102 ? 10.694 -9.282 4.107 1.00 64.75 102 PRO A C 1
ATOM 818 O O . PRO A 1 102 ? 10.698 -9.048 5.320 1.00 64.75 102 PRO A O 1
ATOM 821 N N . ALA A 1 103 ? 10.696 -10.521 3.621 1.00 59.88 103 ALA A N 1
ATOM 822 C CA . ALA A 1 103 ? 10.818 -11.692 4.476 1.00 59.88 103 ALA A CA 1
ATOM 823 C C . ALA A 1 103 ? 12.234 -11.734 5.083 1.00 59.88 103 ALA A C 1
ATOM 825 O O . ALA A 1 103 ? 13.099 -12.476 4.636 1.00 59.88 103 ALA A O 1
ATOM 826 N N . THR A 1 104 ? 12.502 -10.898 6.086 1.00 51.12 104 THR A N 1
ATOM 827 C CA . THR A 1 104 ? 13.742 -10.895 6.854 1.00 51.12 104 THR A CA 1
ATOM 828 C C . THR A 1 104 ? 13.747 -12.096 7.788 1.00 51.12 104 THR A C 1
ATOM 830 O O . THR A 1 104 ? 13.359 -12.026 8.951 1.00 51.12 104 THR A O 1
ATOM 833 N N . GLY A 1 105 ? 14.207 -13.224 7.261 1.00 44.62 105 GLY A N 1
ATOM 834 C CA . GLY A 1 105 ? 15.147 -14.048 8.000 1.00 44.62 105 GLY A CA 1
ATOM 835 C C . GLY A 1 105 ? 16.546 -13.697 7.508 1.00 44.62 105 GLY A C 1
ATOM 836 O O . GLY A 1 105 ? 16.740 -13.531 6.306 1.00 44.62 105 GLY A O 1
ATOM 837 N N . GLU A 1 106 ? 17.527 -13.612 8.405 1.00 43.72 106 GLU A N 1
ATOM 838 C CA . GLU A 1 106 ? 18.916 -13.935 8.063 1.00 43.72 106 GLU A CA 1
ATOM 839 C C . GLU A 1 106 ? 18.941 -15.394 7.584 1.00 43.72 106 GLU A C 1
ATOM 841 O O . GLU A 1 106 ? 19.264 -16.323 8.316 1.00 43.72 106 GLU A O 1
ATOM 846 N N . ALA A 1 107 ? 18.472 -15.625 6.368 1.00 41.97 107 ALA A N 1
ATOM 847 C CA . ALA A 1 107 ? 18.507 -16.908 5.723 1.00 41.97 107 ALA A CA 1
ATOM 848 C C . ALA A 1 107 ? 19.546 -16.773 4.626 1.00 41.97 107 ALA A C 1
ATOM 850 O O . ALA A 1 107 ? 19.370 -16.049 3.645 1.00 41.97 107 ALA A O 1
ATOM 851 N N . SER A 1 108 ? 20.647 -17.486 4.834 1.00 39.03 108 SER A N 1
ATOM 852 C CA . SER A 1 108 ? 21.461 -18.043 3.765 1.00 39.03 108 SER A CA 1
ATOM 853 C C . SER A 1 108 ? 20.612 -18.333 2.520 1.00 39.03 108 SER A C 1
ATOM 855 O O . SER A 1 108 ? 19.449 -18.721 2.630 1.00 39.03 108 SER A O 1
ATOM 857 N N . ALA A 1 109 ? 21.207 -18.129 1.346 1.00 44.16 109 ALA A N 1
ATOM 858 C CA . ALA A 1 109 ? 20.607 -18.056 0.009 1.00 44.16 109 ALA A CA 1
ATOM 859 C C . ALA A 1 109 ? 19.781 -19.278 -0.491 1.00 44.16 109 ALA A C 1
ATOM 861 O O . ALA A 1 109 ? 19.691 -19.510 -1.692 1.00 44.16 109 ALA A O 1
ATOM 862 N N . ALA A 1 110 ? 19.177 -20.071 0.393 1.00 42.53 110 ALA A N 1
ATOM 863 C CA . ALA A 1 110 ? 18.462 -21.306 0.110 1.00 42.53 110 ALA A CA 1
ATOM 864 C C . ALA A 1 110 ? 17.056 -21.403 0.743 1.00 42.53 110 ALA A C 1
ATOM 866 O O . ALA A 1 110 ? 16.365 -22.384 0.478 1.00 42.53 110 ALA A O 1
ATOM 867 N N . SER A 1 111 ? 16.593 -20.434 1.549 1.00 41.16 111 SER A N 1
ATOM 868 C CA . SER A 1 111 ? 15.238 -20.489 2.132 1.00 41.16 111 SER A CA 1
ATOM 869 C C . SER A 1 111 ? 14.332 -19.402 1.560 1.00 41.16 111 SER A C 1
ATOM 871 O O . SER A 1 111 ? 14.369 -18.246 1.979 1.00 41.16 111 SER A O 1
ATOM 873 N N . VAL A 1 112 ? 13.499 -19.787 0.590 1.00 52.75 112 VAL A N 1
ATOM 874 C CA . VAL A 1 112 ? 12.381 -18.980 0.084 1.00 52.75 112 VAL A CA 1
ATOM 875 C C . VAL A 1 112 ? 11.313 -18.942 1.175 1.00 52.75 112 VAL A C 1
ATOM 877 O O . VAL A 1 112 ? 10.372 -19.734 1.176 1.00 52.75 112 VAL A O 1
ATOM 880 N N . VAL A 1 113 ? 11.480 -18.061 2.159 1.00 55.81 113 VAL A N 1
ATOM 881 C CA . VAL A 1 113 ? 10.420 -17.804 3.133 1.00 55.81 113 VAL A CA 1
ATOM 882 C C . VAL A 1 113 ? 9.288 -17.101 2.379 1.00 55.81 113 VAL A C 1
ATOM 884 O O . VAL A 1 113 ? 9.514 -16.028 1.817 1.00 55.81 113 VAL A O 1
ATOM 887 N N . PRO A 1 114 ? 8.077 -17.683 2.314 1.00 59.69 114 PRO A N 1
ATOM 888 C CA . PRO A 1 114 ? 6.974 -17.064 1.597 1.00 59.69 114 PRO A CA 1
ATOM 889 C C . PRO A 1 114 ? 6.633 -15.727 2.256 1.00 59.69 114 PRO A C 1
ATOM 891 O O . PRO A 1 114 ? 6.367 -15.667 3.458 1.00 59.69 114 PRO A O 1
ATOM 894 N N . THR A 1 115 ? 6.632 -14.652 1.468 1.00 70.44 115 THR A N 1
ATOM 895 C CA . THR A 1 115 ? 6.191 -13.330 1.917 1.00 70.44 115 THR A CA 1
ATOM 896 C C . THR A 1 115 ? 4.760 -13.442 2.441 1.00 70.44 115 THR A C 1
ATOM 898 O O . THR A 1 115 ? 3.823 -13.690 1.679 1.00 70.44 115 THR A O 1
ATOM 901 N N . TYR A 1 116 ? 4.582 -13.293 3.754 1.00 79.25 116 TYR A N 1
ATOM 902 C CA . TYR A 1 116 ? 3.258 -13.327 4.361 1.00 79.25 116 TYR A CA 1
ATOM 903 C C . TYR A 1 116 ? 2.540 -12.002 4.098 1.00 79.25 116 TYR A C 1
ATOM 905 O O . TYR A 1 116 ? 2.970 -10.944 4.560 1.00 79.25 116 TYR A O 1
ATOM 913 N N . VAL A 1 117 ? 1.430 -12.070 3.364 1.00 86.00 117 VAL A N 1
ATOM 914 C CA . VAL A 1 117 ? 0.584 -10.916 3.058 1.00 86.00 117 VAL A CA 1
ATOM 915 C C . VAL A 1 117 ? -0.706 -11.017 3.862 1.00 86.00 117 VAL A C 1
ATOM 917 O O . VAL A 1 117 ? -1.526 -11.907 3.637 1.00 86.00 117 VAL A O 1
ATOM 920 N N . ASP A 1 118 ? -0.890 -10.085 4.793 1.00 88.31 118 ASP A N 1
ATOM 921 C CA . ASP A 1 118 ? -2.106 -9.978 5.597 1.00 88.31 118 ASP A CA 1
ATOM 922 C C . ASP A 1 118 ? -3.271 -9.458 4.736 1.00 88.31 118 ASP A C 1
ATOM 924 O O . ASP A 1 118 ? -3.392 -8.258 4.466 1.00 88.31 118 ASP A O 1
ATOM 928 N N . LYS A 1 119 ? -4.122 -10.383 4.276 1.00 90.25 119 LYS A N 1
ATOM 929 C CA . LYS A 1 119 ? -5.278 -10.075 3.423 1.00 90.25 119 LYS A CA 1
ATOM 930 C C . LYS A 1 119 ? -6.306 -9.187 4.123 1.00 90.25 119 LYS A C 1
ATOM 932 O O . LYS A 1 119 ? -6.899 -8.336 3.465 1.00 90.25 119 LYS A O 1
ATOM 937 N N . ASP A 1 120 ? -6.495 -9.331 5.431 1.00 90.56 120 ASP A N 1
ATOM 938 C CA . ASP A 1 120 ? -7.464 -8.515 6.169 1.00 90.56 120 ASP A CA 1
ATOM 939 C C . ASP A 1 120 ? -6.981 -7.073 6.285 1.00 90.56 120 ASP A C 1
ATOM 941 O O . ASP A 1 120 ? -7.757 -6.133 6.091 1.00 90.56 120 ASP A O 1
ATOM 945 N N . ARG A 1 121 ? -5.670 -6.882 6.472 1.00 90.31 121 ARG A N 1
ATOM 946 C CA . ARG A 1 121 ? -5.054 -5.554 6.392 1.00 90.31 121 ARG A CA 1
ATOM 947 C C . ARG A 1 121 ? -5.197 -4.936 5.001 1.00 90.31 121 ARG A C 1
ATOM 949 O O . ARG A 1 121 ? -5.471 -3.743 4.908 1.00 90.31 121 ARG A O 1
ATOM 956 N N . LEU A 1 122 ? -5.058 -5.721 3.928 1.00 92.25 122 LEU A N 1
ATOM 957 C CA . LEU A 1 122 ? -5.292 -5.237 2.560 1.00 92.25 122 LEU A CA 1
ATOM 958 C C . LEU A 1 122 ? -6.753 -4.849 2.313 1.00 92.25 122 LEU A C 1
ATOM 960 O O . LEU A 1 122 ? -7.008 -3.842 1.660 1.00 92.25 122 LEU A O 1
ATOM 964 N N . ARG A 1 123 ? -7.717 -5.598 2.854 1.00 93.94 123 ARG A N 1
ATOM 965 C CA . ARG A 1 123 ? -9.143 -5.236 2.780 1.00 93.94 123 ARG A CA 1
ATOM 966 C C . ARG A 1 123 ? -9.439 -3.952 3.544 1.00 93.94 123 ARG A C 1
ATOM 968 O O . ARG A 1 123 ? -10.146 -3.078 3.046 1.00 93.94 123 ARG A O 1
ATOM 975 N N . ALA A 1 124 ? -8.889 -3.817 4.748 1.00 92.44 124 ALA A N 1
ATOM 976 C CA . ALA A 1 124 ? -9.040 -2.609 5.549 1.00 92.44 124 ALA A CA 1
ATOM 977 C C . ALA A 1 124 ? -8.404 -1.394 4.851 1.00 92.44 124 ALA A C 1
ATOM 979 O O . ALA A 1 124 ? -9.040 -0.347 4.768 1.00 92.44 124 ALA A O 1
ATOM 980 N N . TRP A 1 125 ? -7.224 -1.570 4.246 1.00 94.12 125 TRP A N 1
ATOM 981 C CA . TRP A 1 125 ? -6.611 -0.572 3.372 1.00 94.12 125 TRP A CA 1
ATOM 982 C C . TRP A 1 125 ? -7.532 -0.203 2.210 1.00 94.12 125 TRP A C 1
ATOM 984 O O . TRP A 1 125 ? -7.850 0.967 2.057 1.00 94.12 125 TRP A O 1
ATOM 994 N N . ALA A 1 126 ? -8.019 -1.177 1.438 1.00 93.75 126 ALA A N 1
ATOM 995 C CA . ALA A 1 126 ? -8.847 -0.935 0.256 1.00 93.75 126 ALA A CA 1
ATOM 996 C C . ALA A 1 126 ? -10.183 -0.236 0.567 1.00 93.75 126 ALA A C 1
ATOM 998 O O . ALA A 1 126 ? -10.737 0.449 -0.288 1.00 93.75 126 ALA A O 1
ATOM 999 N N . THR A 1 127 ? -10.694 -0.399 1.789 1.00 92.75 127 THR A N 1
ATOM 1000 C CA . THR A 1 127 ? -11.926 0.246 2.272 1.00 92.75 127 THR A CA 1
ATOM 1001 C C . THR A 1 127 ? -11.678 1.575 2.990 1.00 92.75 127 THR A C 1
ATOM 1003 O O . THR A 1 127 ? -12.631 2.209 3.437 1.00 92.75 127 THR A O 1
ATOM 1006 N N . GLY A 1 128 ? -10.417 1.995 3.142 1.00 88.62 128 GLY A N 1
ATOM 1007 C CA . GLY A 1 128 ? -10.041 3.208 3.869 1.00 88.62 128 GLY A CA 1
ATOM 1008 C C . GLY A 1 128 ? -10.257 3.132 5.387 1.00 88.62 128 GLY A C 1
ATOM 1009 O O . GLY A 1 128 ? -10.197 4.159 6.065 1.00 88.62 128 GLY A O 1
ATOM 1010 N N . ARG A 1 129 ? -10.510 1.939 5.947 1.00 88.62 129 ARG A N 1
ATOM 1011 C CA . ARG A 1 129 ? -10.675 1.746 7.397 1.00 88.62 129 ARG A CA 1
ATOM 1012 C C . ARG A 1 129 ? -9.370 2.035 8.121 1.00 88.62 129 ARG A C 1
ATOM 1014 O O . ARG A 1 129 ? -8.300 1.755 7.602 1.00 88.62 129 ARG A O 1
ATOM 1021 N N . TYR A 1 130 ? -9.459 2.558 9.343 1.00 81.81 130 TYR A N 1
ATOM 1022 C CA . TYR A 1 130 ? -8.275 2.841 10.149 1.00 81.81 130 TYR A CA 1
ATOM 1023 C C . TYR A 1 130 ? -7.406 1.595 10.342 1.00 81.81 130 TYR A C 1
ATOM 1025 O O . TYR A 1 130 ? -7.852 0.583 10.885 1.00 81.81 130 TYR A O 1
ATOM 1033 N N . LEU A 1 131 ? -6.156 1.691 9.899 1.00 81.31 131 LEU A N 1
ATOM 1034 C CA . LEU A 1 131 ? -5.153 0.658 10.087 1.00 81.31 131 LEU A CA 1
ATOM 1035 C C . LEU A 1 131 ? -4.320 0.977 11.318 1.00 81.31 131 LEU A C 1
ATOM 1037 O O . LEU A 1 131 ? -3.604 1.977 11.348 1.00 81.31 131 LEU A O 1
ATOM 1041 N N . SER A 1 132 ? -4.338 0.078 12.300 1.00 76.69 132 SER A N 1
ATOM 1042 C CA . SER A 1 132 ? -3.401 0.158 13.416 1.00 76.69 132 SER A CA 1
ATOM 1043 C C . SER A 1 132 ? -1.960 0.175 12.881 1.00 76.69 132 SER A C 1
ATOM 1045 O O . SER A 1 132 ? -1.638 -0.600 11.955 1.00 76.69 132 SER A O 1
ATOM 1047 N N . PRO A 1 133 ? -1.078 1.031 13.434 1.00 71.44 133 PRO A N 1
ATOM 1048 C CA . PRO A 1 133 ? 0.318 1.079 13.033 1.00 71.44 133 PRO A CA 1
ATOM 1049 C C . PRO A 1 133 ? 0.920 -0.325 13.037 1.00 71.44 133 PRO A C 1
ATOM 1051 O O . PRO A 1 133 ? 0.736 -1.091 13.983 1.00 71.44 133 PRO A O 1
ATOM 1054 N N . GLN A 1 134 ? 1.637 -0.673 11.968 1.00 64.94 134 GLN A N 1
ATOM 1055 C CA . GLN A 1 134 ? 2.534 -1.828 11.953 1.00 64.94 134 GLN A CA 1
ATOM 1056 C C . GLN A 1 134 ? 3.719 -1.480 12.857 1.00 64.94 134 GLN A C 1
ATOM 1058 O O . GLN A 1 134 ? 4.825 -1.203 12.397 1.00 64.94 134 GLN A O 1
ATOM 1063 N N . VAL A 1 135 ? 3.485 -1.446 14.168 1.00 53.25 135 VAL A N 1
ATOM 1064 C CA . VAL A 1 135 ? 4.569 -1.641 15.114 1.00 53.25 135 VAL A CA 1
ATOM 1065 C C . VAL A 1 135 ? 5.001 -3.061 14.813 1.00 53.25 135 VAL A C 1
ATOM 1067 O O . VAL A 1 135 ? 4.261 -4.014 15.076 1.00 53.25 135 VAL A O 1
ATOM 1070 N N . GLY A 1 136 ? 6.132 -3.209 14.121 1.00 49.41 136 GLY A N 1
ATOM 1071 C CA . GLY A 1 136 ? 6.744 -4.517 13.989 1.00 49.41 136 GLY A CA 1
ATOM 1072 C C . GLY A 1 136 ? 6.736 -5.141 15.376 1.00 49.41 136 GLY A C 1
ATOM 1073 O O . GLY A 1 136 ? 6.896 -4.437 16.377 1.00 49.41 136 GLY A O 1
ATOM 1074 N N . LYS A 1 137 ? 6.575 -6.456 15.461 1.00 43.88 137 LYS A N 1
ATOM 1075 C CA . LYS A 1 137 ? 6.969 -7.181 16.667 1.00 43.88 137 LYS A CA 1
ATOM 1076 C C . LYS A 1 137 ? 8.494 -7.077 16.844 1.00 43.88 137 LYS A C 1
ATOM 107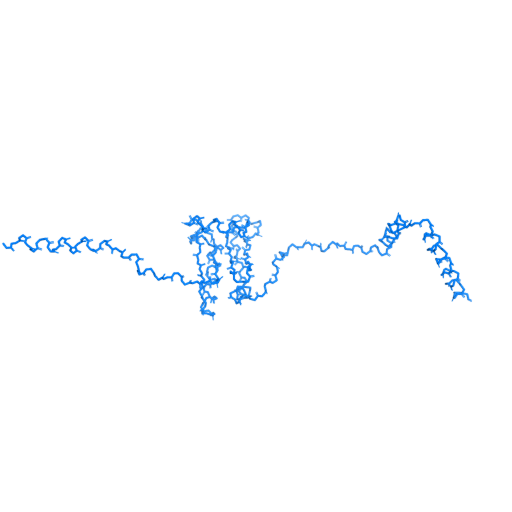8 O O . LYS A 1 137 ? 9.167 -8.079 17.037 1.00 43.88 137 LYS A O 1
ATOM 1083 N N . ALA A 1 138 ? 9.070 -5.877 16.815 1.00 39.38 138 ALA A N 1
ATOM 1084 C CA . ALA A 1 138 ? 10.085 -5.565 17.774 1.00 39.38 138 ALA A CA 1
ATOM 1085 C C . ALA A 1 138 ? 9.437 -5.924 19.110 1.00 39.38 138 ALA A C 1
ATOM 1087 O O . ALA A 1 138 ? 8.541 -5.241 19.605 1.00 39.38 138 ALA A O 1
ATOM 1088 N N . LYS A 1 139 ? 9.896 -7.029 19.691 1.00 41.97 139 LYS A N 1
ATOM 1089 C CA . LYS A 1 139 ? 10.075 -7.082 21.131 1.00 41.97 139 LYS A CA 1
ATOM 1090 C C . LYS A 1 139 ? 10.995 -5.909 21.496 1.00 41.97 139 LYS A C 1
ATOM 1092 O O . LYS A 1 139 ? 12.124 -6.109 21.922 1.00 41.97 139 LYS A O 1
ATOM 1097 N N . VAL A 1 140 ? 10.517 -4.674 21.365 1.00 42.34 140 VAL A N 1
ATOM 1098 C CA . VAL A 1 140 ? 10.765 -3.718 22.417 1.00 42.34 140 VAL A CA 1
ATOM 1099 C C . VAL A 1 140 ? 10.079 -4.421 23.565 1.00 42.34 140 VAL A C 1
ATOM 1101 O O . VAL A 1 140 ? 8.851 -4.448 23.650 1.00 42.34 140 VAL A O 1
ATOM 1104 N N . LYS A 1 141 ? 10.875 -5.147 24.367 1.00 41.41 141 LYS A N 1
ATOM 1105 C CA . LYS A 1 141 ? 10.479 -5.378 25.745 1.00 41.41 141 LYS A CA 1
ATOM 1106 C C . LYS A 1 141 ? 9.934 -4.010 26.150 1.00 41.41 141 LYS A C 1
ATOM 1108 O O . LYS A 1 141 ? 10.714 -3.058 26.016 1.00 41.41 141 LYS A O 1
ATOM 1113 N N . PRO A 1 142 ? 8.641 -3.862 26.511 1.00 43.09 142 PRO A N 1
ATOM 1114 C CA . PRO A 1 142 ? 8.239 -2.624 27.169 1.00 43.09 142 PRO A CA 1
ATOM 1115 C C . PRO A 1 142 ? 9.343 -2.374 28.191 1.00 43.09 142 PRO A C 1
ATOM 1117 O O . PRO A 1 142 ? 9.761 -3.388 28.774 1.00 43.09 142 PRO A O 1
ATOM 1120 N N . PRO A 1 143 ? 9.924 -1.154 28.286 1.00 43.75 143 PRO A N 1
ATOM 1121 C CA . PRO A 1 143 ? 10.986 -0.899 29.252 1.00 43.75 143 PRO A CA 1
ATOM 1122 C C . PRO A 1 143 ? 10.519 -1.600 30.500 1.00 43.75 143 PRO A C 1
ATOM 1124 O O . PRO A 1 143 ? 9.383 -1.370 30.923 1.00 43.75 143 PRO A O 1
ATOM 1127 N N . GLN A 1 144 ? 11.259 -2.646 30.878 1.00 40.97 144 GLN A N 1
ATOM 1128 C CA . GLN A 1 144 ? 10.819 -3.521 31.936 1.00 40.97 144 GLN A CA 1
ATOM 1129 C C . GLN A 1 144 ? 10.847 -2.547 33.090 1.00 40.97 144 GLN A C 1
ATOM 1131 O O . GLN A 1 144 ? 11.928 -2.137 33.510 1.00 40.97 144 GLN A O 1
ATOM 1136 N N . VAL A 1 145 ? 9.667 -2.036 33.446 1.00 45.62 145 VAL A N 1
ATOM 1137 C CA . VAL A 1 145 ? 9.456 -1.252 34.637 1.00 45.62 145 VAL A CA 1
ATOM 1138 C C . VAL A 1 145 ? 9.762 -2.300 35.676 1.00 45.62 145 VAL A C 1
ATOM 1140 O O . VAL A 1 145 ? 8.929 -3.129 36.032 1.00 45.62 145 VAL A O 1
ATOM 1143 N N . ILE A 1 146 ? 11.048 -2.385 36.008 1.00 41.12 146 ILE A N 1
ATOM 1144 C CA . ILE A 1 146 ? 11.491 -2.877 37.280 1.00 41.12 146 ILE A CA 1
ATOM 1145 C C . ILE A 1 146 ? 10.683 -1.985 38.193 1.00 41.12 146 ILE A C 1
ATOM 1147 O O . ILE A 1 146 ? 10.926 -0.780 38.262 1.00 41.12 146 ILE A O 1
ATOM 1151 N N . SER A 1 147 ? 9.632 -2.562 38.756 1.00 46.38 147 SER A N 1
ATOM 1152 C CA . SER A 1 147 ? 8.932 -2.032 39.901 1.00 46.38 147 SER A CA 1
ATOM 1153 C C . SER A 1 147 ? 9.987 -1.880 40.996 1.00 46.38 147 SER A C 1
ATOM 1155 O O . SER A 1 147 ? 10.178 -2.747 41.840 1.00 46.38 147 SER A O 1
ATOM 1157 N N . GLN A 1 148 ? 10.774 -0.810 40.918 1.00 44.62 148 GLN A N 1
ATOM 1158 C CA . GLN A 1 148 ? 11.432 -0.206 42.056 1.00 44.62 148 GLN A CA 1
ATOM 1159 C C . GLN A 1 148 ? 10.360 0.675 42.685 1.00 44.62 148 GLN A C 1
ATOM 1161 O O . GLN A 1 148 ? 10.387 1.900 42.576 1.00 44.62 148 GLN A O 1
ATOM 1166 N N . ASP A 1 149 ? 9.397 0.011 43.327 1.00 44.59 149 ASP A N 1
ATOM 1167 C CA . ASP A 1 149 ? 8.321 0.590 44.141 1.00 44.59 149 ASP A CA 1
ATOM 1168 C C . ASP A 1 149 ? 8.876 1.262 45.417 1.00 44.59 149 ASP A C 1
ATOM 1170 O O . ASP A 1 149 ? 8.331 1.133 46.507 1.00 44.59 149 ASP A O 1
ATOM 1174 N N . GLY A 1 150 ? 9.996 1.976 45.309 1.00 47.44 150 GLY A N 1
ATOM 1175 C CA . GLY A 1 150 ? 10.634 2.630 46.446 1.00 47.44 150 GLY A CA 1
ATOM 1176 C C . GLY A 1 150 ? 11.537 3.811 46.112 1.00 47.44 150 GLY A C 1
ATOM 1177 O O . GLY A 1 150 ? 11.793 4.603 47.004 1.00 47.44 150 GLY A O 1
ATOM 1178 N N . THR A 1 151 ? 12.005 3.979 44.869 1.00 49.66 151 THR A N 1
ATOM 1179 C CA . THR A 1 151 ? 13.027 5.009 44.561 1.00 49.66 151 THR A CA 1
ATOM 1180 C C . THR A 1 151 ? 12.519 6.121 43.640 1.00 49.66 151 THR A C 1
ATOM 1182 O O . THR A 1 151 ? 13.019 7.240 43.697 1.00 49.66 151 THR A O 1
ATOM 1185 N N . ALA A 1 152 ? 11.493 5.858 42.823 1.00 48.50 152 ALA A N 1
ATOM 1186 C CA . ALA A 1 152 ? 10.954 6.854 41.892 1.00 48.50 152 ALA A CA 1
ATOM 1187 C C . ALA A 1 152 ? 10.138 7.958 42.593 1.00 48.50 152 ALA A C 1
ATOM 1189 O O . ALA A 1 152 ? 10.178 9.108 42.169 1.00 48.50 152 ALA A O 1
ATOM 1190 N N . MET A 1 153 ? 9.446 7.632 43.691 1.00 50.94 153 MET A N 1
ATOM 1191 C CA . MET A 1 153 ? 8.659 8.620 44.442 1.00 50.94 153 MET A CA 1
ATOM 1192 C C . MET A 1 153 ? 9.534 9.637 45.189 1.00 50.94 153 MET A C 1
ATOM 1194 O O . MET A 1 153 ? 9.176 10.808 45.251 1.00 50.94 153 MET A O 1
ATOM 1198 N N . GLU A 1 154 ? 10.691 9.219 45.714 1.00 52.56 154 GLU A N 1
ATOM 1199 C CA . GLU A 1 154 ? 11.623 10.137 46.389 1.00 52.56 154 GLU A CA 1
ATOM 1200 C C . GLU A 1 154 ? 12.284 11.107 45.407 1.00 52.56 154 GLU A C 1
ATOM 1202 O O . GLU A 1 154 ? 12.581 12.243 45.769 1.00 52.56 154 GLU A O 1
ATOM 1207 N N . GLN A 1 155 ? 12.499 10.682 44.159 1.00 53.47 155 GLN A N 1
ATOM 1208 C CA . GLN A 1 155 ? 13.178 11.496 43.154 1.00 53.47 155 GLN A CA 1
ATOM 1209 C C . GLN A 1 155 ? 12.279 12.612 42.600 1.00 53.47 155 GLN A C 1
ATOM 1211 O O . GLN A 1 155 ? 12.761 13.723 42.376 1.00 53.47 155 GLN A O 1
ATOM 1216 N N . ASP A 1 156 ? 10.979 12.343 42.448 1.00 56.25 156 ASP A N 1
ATOM 1217 C CA . ASP A 1 156 ? 9.982 13.347 42.053 1.00 56.25 156 ASP A CA 1
ATOM 1218 C C . ASP A 1 156 ? 9.727 14.361 43.184 1.00 56.25 156 ASP A C 1
ATOM 1220 O O . ASP A 1 156 ? 9.695 15.569 42.944 1.00 56.25 156 ASP A O 1
ATOM 1224 N N . GLU A 1 157 ? 9.665 13.906 44.445 1.00 59.03 157 GLU A N 1
ATOM 1225 C CA . GLU A 1 157 ? 9.496 14.799 45.606 1.00 59.03 157 GLU A CA 1
ATOM 1226 C C . GLU A 1 157 ? 10.705 15.748 45.777 1.00 59.03 157 GLU A C 1
ATOM 1228 O O . GLU A 1 157 ? 10.539 16.917 46.139 1.00 59.03 157 GLU A O 1
ATOM 1233 N N . LEU A 1 158 ? 11.914 15.279 45.436 1.00 61.44 158 LEU A N 1
ATOM 1234 C CA . LEU A 1 158 ? 13.148 16.074 45.441 1.00 61.44 158 LEU A CA 1
ATOM 1235 C C . LEU A 1 158 ? 13.166 17.167 44.362 1.00 61.44 158 LEU A C 1
ATOM 1237 O O . LEU A 1 158 ? 13.697 18.255 44.597 1.00 61.44 158 LEU A O 1
ATOM 1241 N N . LEU A 1 159 ? 12.600 16.890 43.184 1.00 62.97 159 LEU A N 1
ATOM 1242 C CA . LEU A 1 159 ? 12.522 17.854 42.082 1.00 62.97 159 LEU A CA 1
ATOM 1243 C C . LEU A 1 159 ? 11.493 18.952 42.365 1.00 62.97 159 LEU A C 1
ATOM 1245 O O . LEU A 1 159 ? 11.756 20.126 42.092 1.00 62.97 159 LEU A O 1
ATOM 1249 N N . GLU A 1 160 ? 10.360 18.605 42.976 1.00 64.00 160 GLU A N 1
ATOM 1250 C CA . GLU A 1 160 ? 9.351 19.583 43.385 1.00 64.00 160 GLU A CA 1
ATOM 1251 C C . GLU A 1 160 ? 9.885 20.550 44.451 1.00 64.00 160 GLU A C 1
ATOM 1253 O O . GLU A 1 160 ? 9.671 21.761 44.348 1.00 64.00 160 GLU A O 1
ATOM 1258 N N . ASP A 1 161 ? 10.652 20.058 45.428 1.00 60.12 161 ASP A N 1
ATOM 1259 C CA . ASP A 1 161 ? 11.194 20.877 46.519 1.00 60.12 161 ASP A CA 1
ATOM 1260 C C . ASP A 1 161 ? 12.229 21.919 46.064 1.00 60.12 161 ASP A C 1
ATOM 1262 O O . ASP A 1 161 ? 12.427 22.925 46.758 1.00 60.12 161 ASP A O 1
ATOM 1266 N N . LEU A 1 162 ? 12.868 21.725 44.906 1.00 68.81 162 LEU A N 1
ATOM 1267 C CA . LEU A 1 162 ? 13.798 22.689 44.302 1.00 68.81 162 LEU A CA 1
ATOM 1268 C C . LEU A 1 162 ? 13.084 23.874 43.633 1.00 68.81 162 LEU A C 1
ATOM 1270 O O . LEU A 1 162 ? 13.700 24.920 43.434 1.00 68.81 162 LEU A O 1
ATOM 1274 N N . SER A 1 163 ? 11.793 23.732 43.319 1.00 75.12 163 SER A N 1
ATOM 1275 C CA . SER A 1 163 ? 10.983 24.765 42.655 1.00 75.12 163 SER A CA 1
ATOM 1276 C C . SER A 1 163 ? 10.196 25.668 43.618 1.00 75.12 163 SER A C 1
ATOM 1278 O O . SER A 1 163 ? 9.601 26.661 43.197 1.00 75.12 163 SER A O 1
ATOM 1280 N N . LEU A 1 164 ? 10.193 25.348 44.918 1.00 73.12 164 LEU A N 1
ATOM 1281 C CA . LEU A 1 164 ? 9.386 26.043 45.919 1.00 73.12 164 LEU A CA 1
ATOM 1282 C C . LEU A 1 164 ? 10.081 27.279 46.495 1.00 73.12 164 LEU A C 1
ATOM 1284 O O . LEU A 1 164 ? 11.267 27.278 46.824 1.00 73.12 164 LEU A O 1
ATOM 1288 N N . THR A 1 165 ? 9.294 28.334 46.714 1.00 80.75 165 THR A N 1
ATOM 1289 C CA . THR A 1 165 ? 9.758 29.508 47.464 1.00 80.75 165 THR A CA 1
ATOM 1290 C C . THR A 1 165 ? 9.993 29.160 48.947 1.00 80.75 165 THR A C 1
ATOM 1292 O O . THR A 1 165 ? 9.337 28.258 49.484 1.00 80.75 165 THR A O 1
ATOM 1295 N N . PRO A 1 166 ? 10.866 29.889 49.673 1.00 77.94 166 PRO A N 1
ATOM 1296 C CA . PRO A 1 166 ? 11.181 29.588 51.077 1.00 77.94 166 PRO A CA 1
ATOM 1297 C C . PRO A 1 166 ? 9.955 29.541 52.006 1.00 77.94 166 PRO A C 1
ATOM 1299 O O . PRO A 1 166 ? 9.904 28.746 52.944 1.00 77.94 166 PRO A O 1
ATOM 1302 N N . LEU A 1 167 ? 8.939 30.366 51.727 1.00 81.44 167 LEU A N 1
ATOM 1303 C CA . LEU A 1 167 ? 7.687 30.390 52.485 1.00 81.44 167 LEU A CA 1
ATOM 1304 C C . LEU A 1 167 ? 6.853 29.114 52.259 1.00 81.44 167 LEU A C 1
ATOM 1306 O O . LEU A 1 167 ? 6.258 28.586 53.198 1.00 81.44 167 LEU A O 1
ATOM 1310 N N . GLN A 1 168 ? 6.830 28.599 51.026 1.00 80.44 168 GLN A N 1
ATOM 1311 C CA . GLN A 1 168 ? 6.079 27.396 50.652 1.00 80.44 168 GLN A CA 1
ATOM 1312 C C . GLN A 1 168 ? 6.719 26.125 51.214 1.00 80.44 168 GLN A C 1
ATOM 1314 O O . GLN A 1 168 ? 5.996 25.251 51.691 1.00 80.44 168 GLN A O 1
ATOM 1319 N N . ARG A 1 169 ? 8.058 26.053 51.250 1.00 82.44 169 ARG A N 1
ATOM 1320 C CA . ARG A 1 169 ? 8.781 24.928 51.864 1.00 82.44 169 ARG A CA 1
ATOM 1321 C C . ARG A 1 169 ? 8.431 24.778 53.349 1.00 82.44 169 ARG A C 1
ATOM 1323 O O . ARG A 1 169 ? 8.031 23.702 53.782 1.00 82.44 169 ARG A O 1
ATOM 1330 N N . LYS A 1 170 ? 8.433 25.888 54.097 1.00 83.94 170 LYS A N 1
ATOM 1331 C CA . LYS A 1 170 ? 8.023 25.911 55.513 1.00 83.94 170 LYS A CA 1
ATOM 1332 C C . LYS A 1 170 ? 6.566 25.470 55.714 1.00 83.94 170 LYS A C 1
ATOM 1334 O O . LYS A 1 170 ? 6.239 24.825 56.708 1.00 83.94 170 LYS A O 1
ATOM 1339 N N . GLY A 1 171 ? 5.683 25.808 54.771 1.00 83.44 171 GLY A N 1
ATOM 1340 C CA . GLY A 1 171 ? 4.292 25.350 54.766 1.00 83.44 171 GLY A CA 1
ATOM 1341 C C . GLY A 1 171 ? 4.163 23.838 54.555 1.00 83.44 171 GLY A C 1
ATOM 1342 O O . GLY A 1 171 ? 3.430 23.182 55.295 1.00 83.44 171 GLY A O 1
ATOM 1343 N N . LYS A 1 172 ? 4.907 23.283 53.589 1.00 84.75 172 LYS A N 1
ATOM 1344 C CA . LYS A 1 172 ? 4.939 21.842 53.284 1.00 84.75 172 LYS A CA 1
ATOM 1345 C C . LYS A 1 172 ? 5.467 21.034 54.476 1.00 84.75 172 LYS A C 1
ATOM 1347 O O . LYS A 1 172 ? 4.821 20.075 54.895 1.00 84.75 172 LYS A O 1
ATOM 1352 N N . GLU A 1 173 ? 6.557 21.484 55.096 1.00 83.38 173 GLU A N 1
ATOM 1353 C CA . GLU A 1 173 ? 7.133 20.865 56.301 1.00 83.38 173 GLU A CA 1
ATOM 1354 C C . GLU A 1 173 ? 6.154 20.870 57.487 1.00 83.38 173 GLU A C 1
ATOM 1356 O O . GLU A 1 173 ? 5.940 19.837 58.123 1.00 83.38 173 GLU A O 1
ATOM 1361 N N . ALA A 1 174 ? 5.474 21.994 57.745 1.00 84.69 174 ALA A N 1
ATOM 1362 C CA . ALA A 1 174 ? 4.498 22.090 58.832 1.00 84.69 174 ALA A CA 1
ATOM 1363 C C . ALA A 1 174 ? 3.282 21.163 58.633 1.00 84.69 174 ALA A C 1
ATOM 1365 O O . ALA A 1 174 ? 2.694 20.678 59.604 1.00 84.69 174 ALA A O 1
ATOM 1366 N N . ILE A 1 175 ? 2.879 20.913 57.384 1.00 83.94 175 ILE A N 1
ATOM 1367 C CA . ILE A 1 175 ? 1.811 19.959 57.057 1.00 83.94 175 ILE A CA 1
ATOM 1368 C C . ILE A 1 175 ? 2.305 18.524 57.263 1.00 83.94 175 ILE A C 1
ATOM 1370 O O . ILE A 1 175 ? 1.588 17.727 57.874 1.00 83.94 175 ILE A O 1
ATOM 1374 N N . LYS A 1 176 ? 3.527 18.206 56.820 1.00 83.44 176 LYS A N 1
ATOM 1375 C CA . LYS A 1 176 ? 4.154 16.887 57.002 1.00 83.44 176 LYS A CA 1
ATOM 1376 C C . LYS A 1 176 ? 4.245 16.521 58.486 1.00 83.44 176 LYS A C 1
ATOM 1378 O O . LYS A 1 176 ? 3.696 15.500 58.897 1.00 83.44 176 LYS A O 1
ATOM 1383 N N . GLU A 1 177 ? 4.746 17.435 59.317 1.00 84.38 177 GLU A N 1
ATOM 1384 C CA . GLU A 1 177 ? 4.845 17.248 60.771 1.00 84.38 177 GLU A CA 1
ATOM 1385 C C . GLU A 1 177 ? 3.469 17.035 61.437 1.00 84.38 177 GLU A C 1
ATOM 1387 O O . GLU A 1 177 ? 3.295 16.164 62.295 1.00 84.38 177 GLU A O 1
ATOM 1392 N N . ARG A 1 178 ? 2.440 17.794 61.027 1.00 79.56 178 ARG A N 1
ATOM 1393 C CA . ARG A 1 178 ? 1.061 17.606 61.528 1.00 79.56 178 ARG A CA 1
ATOM 1394 C C . ARG A 1 178 ? 0.484 16.249 61.139 1.00 79.56 178 ARG A C 1
ATOM 1396 O O . ARG A 1 178 ? -0.298 15.675 61.900 1.00 79.56 178 ARG A O 1
ATOM 1403 N N . THR A 1 179 ? 0.832 15.761 59.957 1.00 82.38 179 THR A N 1
ATOM 1404 C CA . THR A 1 179 ? 0.307 14.509 59.409 1.00 82.38 179 THR A CA 1
ATOM 1405 C C . THR A 1 179 ? 0.949 13.315 60.110 1.00 82.38 179 THR A C 1
ATOM 1407 O O . THR A 1 179 ? 0.238 12.402 60.528 1.00 82.38 179 THR A O 1
ATOM 1410 N N . GLU A 1 180 ? 2.255 13.375 60.367 1.00 82.06 180 GLU A N 1
ATOM 1411 C CA . GLU A 1 180 ? 2.994 12.358 61.121 1.00 82.06 180 GLU A CA 1
ATOM 1412 C C . GLU A 1 180 ? 2.533 12.272 62.582 1.00 82.06 180 GLU A C 1
ATOM 1414 O O . GLU A 1 180 ? 2.262 11.177 63.079 1.00 82.06 180 GLU A O 1
ATOM 1419 N N . LYS A 1 181 ? 2.316 13.411 63.259 1.00 80.56 181 LYS A N 1
ATOM 1420 C CA . LYS A 1 181 ? 1.753 13.423 64.624 1.00 80.56 181 LYS A CA 1
ATOM 1421 C C . LYS A 1 181 ? 0.363 12.783 64.686 1.00 80.56 181 LYS A C 1
ATOM 1423 O O . LYS A 1 181 ? 0.071 12.034 65.616 1.00 80.56 181 LYS A O 1
ATOM 1428 N N . ARG A 1 182 ? -0.494 13.029 63.686 1.00 75.19 182 ARG A N 1
ATOM 1429 C CA . ARG A 1 182 ? -1.823 12.393 63.581 1.00 75.19 182 ARG A CA 1
ATOM 1430 C C . ARG A 1 182 ? -1.735 10.899 63.277 1.00 75.19 182 ARG A C 1
ATOM 1432 O O . ARG A 1 182 ? -2.542 10.139 63.802 1.00 75.19 182 ARG A O 1
ATOM 1439 N N . ALA A 1 183 ? -0.779 10.482 62.451 1.00 74.94 183 ALA A N 1
ATOM 1440 C CA . ALA A 1 183 ? -0.562 9.077 62.125 1.00 74.94 183 ALA A CA 1
ATOM 1441 C C . ALA A 1 183 ? -0.047 8.283 63.337 1.00 74.94 183 ALA A C 1
ATOM 1443 O O . ALA A 1 183 ? -0.525 7.177 63.582 1.00 74.94 183 ALA A O 1
ATOM 1444 N N . ASN A 1 184 ? 0.856 8.866 64.130 1.00 72.38 184 ASN A N 1
ATOM 1445 C CA . ASN A 1 184 ? 1.387 8.236 65.339 1.00 72.38 184 ASN A CA 1
ATOM 1446 C C . ASN A 1 184 ? 0.346 8.170 66.469 1.00 72.38 184 ASN A C 1
ATOM 1448 O O . ASN A 1 184 ? 0.217 7.124 67.095 1.00 72.38 184 ASN A O 1
ATOM 1452 N N . ASN A 1 185 ? -0.481 9.207 66.661 1.00 69.88 185 ASN A N 1
ATOM 1453 C CA . ASN A 1 185 ? -1.590 9.165 67.631 1.00 69.88 185 ASN A CA 1
ATOM 1454 C C . ASN A 1 185 ? -2.707 8.174 67.268 1.00 69.88 185 ASN A C 1
ATOM 1456 O O . ASN A 1 185 ? -3.511 7.840 68.125 1.00 69.88 185 ASN A O 1
ATOM 1460 N N . LYS A 1 186 ? -2.798 7.736 66.008 1.00 62.66 186 LYS A N 1
ATOM 1461 C CA . LYS A 1 186 ? -3.797 6.754 65.553 1.00 62.66 186 LYS A CA 1
ATOM 1462 C C . LYS A 1 186 ? -3.299 5.304 65.653 1.00 62.66 186 LYS A C 1
ATOM 1464 O O . LYS A 1 186 ? -4.074 4.380 65.430 1.00 62.66 186 LYS A O 1
ATOM 1469 N N . LYS A 1 187 ? -2.001 5.119 65.917 1.00 55.88 187 LYS A N 1
ATOM 1470 C CA . LYS A 1 187 ? -1.335 3.819 66.097 1.00 55.88 187 LYS A CA 1
ATOM 1471 C C . LYS A 1 187 ? -1.060 3.483 67.571 1.00 55.88 187 LYS A C 1
ATOM 1473 O O . LYS A 1 187 ? -0.579 2.384 67.834 1.00 55.88 187 LYS A O 1
ATOM 1478 N N . SER A 1 188 ? -1.348 4.407 68.490 1.00 48.66 188 SER A N 1
ATOM 1479 C CA . SER A 1 188 ? -1.423 4.174 69.938 1.00 48.66 188 SER A CA 1
ATOM 1480 C C . SER A 1 188 ? -2.876 4.062 70.373 1.00 48.66 188 SER A C 1
ATOM 1482 O O . SER A 1 188 ? -3.071 3.491 71.466 1.00 48.66 188 SER A O 1
#

Radius of gyration: 33.59 Å; chains: 1; bounding box: 36×52×135 Å

Secondary structure (DSSP, 8-state):
--HHHHHHHHHHHHTTS---GGGS------SEEEEE--TTT-HHHHHHHHHHHHHHHHHT--EEEEETTT-HHHHHHHHHH-SPPSSEEEETTTTEEEE---------TT--------HHHHHHHHTTPPPPP---------------TTTHHHHHHHHHHHSS-HHHHHHHHHHHHHHHHHHHHT--

pLDDT: mean 74.27, std 19.59, range [39.03, 96.5]